Protein AF-A0A4P9W2W6-F1 (afdb_monomer_lite)

pLDDT: mean 84.08, std 13.25, range [37.56, 97.12]

Organism: NCBI:txid388810

Radius of gyration: 20.67 Å; chains: 1; bounding box: 53×33×69 Å

Foldseek 3Di:
DAEAEEADPVVLVVVQVVCCVVCVVVVAHEDEQDPPDDPVSVVVQLVGPYYRYYLVSLLVVCVPVVVVVSSLQPYQEYEYEALVCLPPPPRVVSVLVNLLSSQVSQVVVCVVVVVPDPPHDHHYHYYHDDDPPVVVVQQSNADPVPGGHDDDDDDQVPPPDRDDDDDDDDQAPDPDDGDPPPDDD

Secondary structure (DSSP, 8-state):
-EEEE-SSHHHHHHHHHHHHHHHGGGT--EEEE-TT--HHHHHHHHH-SEEEE-HHHHHHHHTTTTTTHHHHHH--EEEE--GGGGGSTTHHHHHHHHHHHHHHHHHHHHHHTTTT-TT-PPEEEE--S--TTHHHHHHHT-BTTTBSPPP----GGG-SSPPP---------TTS---S-----

InterPro domains:
  IPR011545 DEAD/DEAH-box helicase domain [PF00270] (1-136)
  IPR014001 Helicase superfamily 1/2, ATP-binding domain [PS51192] (1-149)
  IPR027417 P-loop containing nucleoside triphosphate hydrolase [G3DSA:3.40.50.300] (2-159)
  IPR027417 P-loop containing nucleoside triphosphate hydrolase [G3DSA:3.40.50.300] (160-173)
  IPR027417 P-loop containing nucleoside triphosphate hydrolase [SSF52540] (1-142)
  IPR052247 Meiotic Crossover Helicase [PTHR47835] (2-174)

Structure (mmCIF, N/CA/C/O backbone):
data_AF-A0A4P9W2W6-F1
#
_entry.id   AF-A0A4P9W2W6-F1
#
loop_
_atom_site.group_PDB
_atom_site.id
_atom_site.type_symbol
_atom_site.label_atom_id
_atom_site.label_alt_id
_atom_site.label_comp_id
_atom_site.label_asym_id
_atom_site.label_entity_id
_atom_site.label_seq_id
_atom_site.pdbx_PDB_ins_code
_atom_site.Cartn_x
_atom_site.Cartn_y
_atom_site.Cartn_z
_atom_site.occupancy
_atom_site.B_iso_or_equiv
_atom_site.auth_seq_id
_atom_site.auth_comp_id
_atom_site.auth_asym_id
_atom_site.auth_atom_id
_atom_site.pdbx_PDB_model_num
ATOM 1 N N . GLN A 1 1 ? -10.330 -3.660 9.478 1.00 90.00 1 GLN A N 1
ATOM 2 C CA . GLN A 1 1 ? -10.305 -3.206 8.076 1.00 90.00 1 GLN A CA 1
ATOM 3 C C . GLN A 1 1 ? -8.882 -3.279 7.554 1.00 90.00 1 GLN A C 1
ATOM 5 O O . GLN A 1 1 ? -7.948 -3.225 8.357 1.00 90.00 1 GLN A O 1
ATOM 10 N N . ALA A 1 2 ? -8.734 -3.442 6.244 1.00 94.81 2 ALA A N 1
ATOM 11 C CA . ALA A 1 2 ? -7.470 -3.355 5.530 1.00 94.81 2 ALA A CA 1
ATOM 12 C C . ALA A 1 2 ? -7.502 -2.143 4.595 1.00 94.81 2 ALA A C 1
ATOM 14 O O . ALA A 1 2 ? -8.523 -1.872 3.966 1.00 94.81 2 ALA A O 1
ATOM 15 N N . VAL A 1 3 ? -6.388 -1.432 4.502 1.00 95.50 3 VAL A N 1
ATOM 16 C CA . VAL A 1 3 ? -6.186 -0.369 3.519 1.00 95.50 3 VAL A CA 1
ATOM 17 C C . VAL A 1 3 ? -5.126 -0.855 2.547 1.00 95.50 3 VAL A C 1
ATOM 19 O O . VAL A 1 3 ? -4.070 -1.309 2.978 1.00 95.50 3 VAL A O 1
ATOM 22 N N . TYR A 1 4 ? -5.419 -0.787 1.259 1.00 96.94 4 TYR A N 1
ATOM 23 C CA . TYR A 1 4 ? -4.477 -1.014 0.178 1.00 96.94 4 TYR A CA 1
ATOM 24 C C . TYR A 1 4 ? -4.216 0.313 -0.517 1.00 96.94 4 TYR A C 1
ATOM 26 O O . TYR A 1 4 ? -5.143 0.994 -0.963 1.00 96.94 4 TYR A O 1
ATOM 34 N N . MET A 1 5 ? -2.946 0.680 -0.569 1.00 95.88 5 MET A N 1
ATOM 35 C CA . MET A 1 5 ? -2.487 1.920 -1.153 1.00 95.88 5 MET A CA 1
ATOM 36 C C . MET A 1 5 ? -1.654 1.617 -2.387 1.00 95.88 5 MET A C 1
ATOM 38 O O . MET A 1 5 ? -0.641 0.933 -2.285 1.00 95.88 5 MET A O 1
ATOM 42 N N . ALA A 1 6 ? -2.082 2.140 -3.530 1.00 94.88 6 ALA A N 1
ATOM 43 C CA . ALA A 1 6 ? -1.393 1.984 -4.806 1.00 94.88 6 ALA A CA 1
ATOM 44 C C . ALA A 1 6 ? -0.957 3.358 -5.337 1.00 94.88 6 ALA A C 1
ATOM 46 O O . ALA A 1 6 ? -1.636 4.355 -5.073 1.00 94.88 6 ALA A O 1
ATOM 47 N N . PRO A 1 7 ? 0.136 3.446 -6.114 1.00 91.31 7 PRO A N 1
ATOM 48 C CA . PRO A 1 7 ? 0.647 4.725 -6.597 1.00 91.31 7 PRO A CA 1
ATOM 49 C C . PRO A 1 7 ? -0.354 5.446 -7.507 1.00 91.31 7 PRO A C 1
ATOM 51 O O . PRO A 1 7 ? -0.474 6.667 -7.446 1.00 91.31 7 PRO A O 1
ATOM 54 N N . THR A 1 8 ? -1.074 4.727 -8.372 1.00 91.19 8 THR A N 1
ATOM 55 C CA . THR A 1 8 ? -1.922 5.336 -9.408 1.00 91.19 8 THR A CA 1
ATOM 56 C C . THR A 1 8 ? -3.396 4.993 -9.227 1.00 91.19 8 THR A C 1
ATOM 58 O O . THR A 1 8 ? -3.754 3.893 -8.807 1.00 91.19 8 THR A O 1
ATOM 61 N N . LYS A 1 9 ? -4.277 5.923 -9.624 1.00 91.12 9 LYS A N 1
ATOM 62 C CA . LYS A 1 9 ? -5.732 5.690 -9.641 1.00 91.12 9 LYS A CA 1
ATOM 63 C C . LYS A 1 9 ? -6.120 4.509 -10.534 1.00 91.12 9 LYS A C 1
ATOM 65 O O . LYS A 1 9 ? -7.010 3.751 -10.181 1.00 91.12 9 LYS A O 1
ATOM 70 N N . ALA A 1 10 ? -5.440 4.332 -11.668 1.00 91.94 10 ALA A N 1
ATOM 71 C CA . ALA A 1 10 ? -5.712 3.222 -12.578 1.00 91.94 10 ALA A CA 1
ATOM 72 C C . ALA A 1 10 ? -5.512 1.862 -11.888 1.00 91.94 10 ALA A C 1
ATOM 74 O O . ALA A 1 10 ? -6.397 1.010 -11.959 1.00 91.94 10 ALA A O 1
ATOM 75 N N . LEU A 1 11 ? -4.403 1.700 -11.154 1.00 92.31 11 LEU A N 1
ATOM 76 C CA . LEU A 1 11 ? -4.133 0.482 -10.392 1.00 92.31 11 LEU A CA 1
ATOM 77 C C . LEU A 1 11 ? -5.149 0.298 -9.255 1.00 92.31 11 LEU A C 1
ATOM 79 O O . LEU A 1 11 ? -5.655 -0.804 -9.063 1.00 92.31 11 LEU A O 1
ATOM 83 N N . CYS A 1 12 ? -5.522 1.376 -8.558 1.00 93.31 12 CYS A N 1
ATOM 84 C CA . CYS A 1 12 ? -6.586 1.348 -7.552 1.00 93.31 12 CYS A CA 1
ATOM 85 C C . CYS A 1 12 ? -7.914 0.829 -8.121 1.00 93.31 12 CYS A C 1
ATOM 87 O O . CYS A 1 12 ? -8.482 -0.122 -7.581 1.00 93.31 12 CYS A O 1
ATOM 89 N N . SER A 1 13 ? -8.387 1.398 -9.231 1.00 93.12 13 SER A N 1
ATOM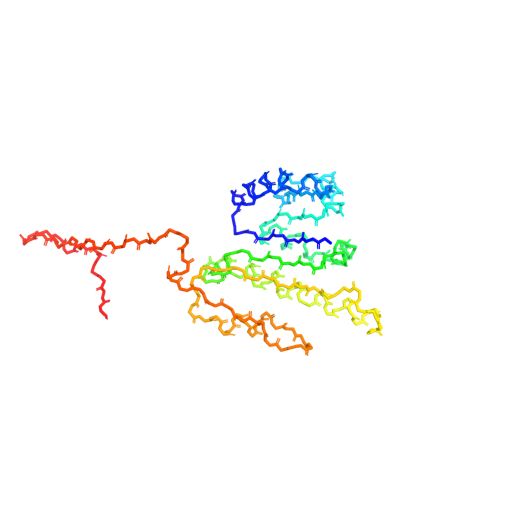 90 C CA . SER A 1 13 ? -9.643 0.991 -9.863 1.00 93.12 13 SER A CA 1
ATOM 91 C C . SER A 1 13 ? -9.592 -0.444 -10.394 1.00 93.12 13 SER A C 1
ATOM 93 O O . SER A 1 13 ? -10.571 -1.183 -10.277 1.00 93.12 13 SER A O 1
ATOM 95 N N . GLU A 1 14 ? -8.461 -0.864 -10.965 1.00 94.88 14 GLU A N 1
ATOM 96 C CA . GLU A 1 14 ? -8.259 -2.239 -11.425 1.00 94.88 14 GLU A CA 1
ATOM 97 C C . GLU A 1 14 ? -8.329 -3.231 -10.256 1.00 94.88 14 GLU A C 1
ATOM 99 O O . GLU A 1 14 ? -9.121 -4.178 -10.284 1.00 94.88 14 GLU A O 1
ATOM 104 N N . ARG A 1 15 ? -7.544 -2.985 -9.199 1.00 95.12 15 ARG A N 1
ATOM 105 C CA . ARG A 1 15 ? -7.500 -3.839 -8.006 1.00 95.12 15 ARG A CA 1
ATOM 106 C C . ARG A 1 15 ? -8.836 -3.863 -7.282 1.00 95.12 15 ARG A C 1
ATOM 108 O O . ARG A 1 15 ? -9.272 -4.935 -6.882 1.00 95.12 15 ARG A O 1
ATOM 115 N N . CYS A 1 16 ? -9.518 -2.725 -7.164 1.00 94.06 16 CYS A N 1
ATOM 116 C CA . CYS A 1 16 ? -10.832 -2.649 -6.535 1.00 94.06 16 CYS A CA 1
ATOM 117 C C . CYS A 1 16 ? -11.855 -3.532 -7.266 1.00 94.06 16 CYS A C 1
ATOM 119 O O . CYS A 1 16 ? -12.514 -4.347 -6.625 1.00 94.06 16 CYS A O 1
ATOM 121 N N . LYS A 1 17 ? -11.932 -3.461 -8.603 1.00 94.81 17 LYS A N 1
ATOM 122 C CA . LYS A 1 17 ? -12.837 -4.311 -9.403 1.00 94.81 17 LYS A CA 1
ATOM 123 C C . LYS A 1 17 ? -12.521 -5.800 -9.255 1.00 94.81 17 LYS A C 1
ATOM 125 O O . LYS A 1 17 ? -13.430 -6.612 -9.061 1.00 94.81 17 LYS A O 1
ATOM 130 N N . ASP A 1 18 ? -11.243 -6.163 -9.332 1.00 96.12 18 ASP A N 1
ATOM 131 C CA . ASP A 1 18 ? -10.791 -7.548 -9.170 1.00 96.12 18 ASP A CA 1
ATOM 132 C C . ASP A 1 18 ? -11.128 -8.090 -7.770 1.00 96.12 18 ASP A C 1
ATOM 134 O O . ASP A 1 18 ? -11.715 -9.163 -7.615 1.00 96.12 18 ASP A O 1
ATOM 138 N N . TRP A 1 19 ? -10.830 -7.311 -6.734 1.00 95.94 19 TRP A N 1
ATOM 139 C CA . TRP A 1 19 ? -11.037 -7.693 -5.341 1.00 95.94 19 TRP A CA 1
ATOM 140 C C . TRP A 1 19 ? -12.501 -7.697 -4.933 1.00 95.94 19 TRP A C 1
ATOM 142 O O . TRP A 1 19 ? -12.914 -8.611 -4.227 1.00 95.94 19 TRP A O 1
ATOM 152 N N . GLN A 1 20 ? -13.316 -6.769 -5.431 1.00 94.50 20 GLN A N 1
ATOM 153 C CA . GLN A 1 20 ? -14.767 -6.845 -5.281 1.00 94.50 20 GLN A CA 1
ATOM 154 C C . GLN A 1 20 ? -15.289 -8.184 -5.805 1.00 94.50 20 GLN A C 1
ATOM 156 O O . GLN A 1 20 ? -16.040 -8.857 -5.109 1.00 94.50 20 GLN A O 1
ATOM 161 N N . LYS A 1 21 ? -14.855 -8.627 -6.991 1.00 95.06 21 LYS A N 1
ATOM 162 C CA . LYS A 1 21 ? -15.283 -9.918 -7.547 1.00 95.06 21 LYS A CA 1
ATOM 163 C C . LYS A 1 21 ? -14.766 -11.105 -6.727 1.00 95.06 21 LYS A C 1
ATOM 165 O O . LYS A 1 21 ? -15.546 -12.005 -6.418 1.00 95.06 21 LYS A O 1
ATOM 170 N N . LYS A 1 22 ? -13.477 -11.112 -6.372 1.00 95.00 22 LYS A N 1
ATOM 171 C CA . LYS A 1 22 ? -12.830 -12.213 -5.636 1.00 95.00 22 LYS A CA 1
ATOM 172 C C . LYS A 1 22 ? -13.377 -12.374 -4.220 1.00 95.00 22 LYS A C 1
ATOM 174 O O . LYS A 1 22 ? -13.706 -13.484 -3.814 1.00 95.00 22 LYS A O 1
ATOM 179 N N . PHE A 1 23 ? -13.500 -11.272 -3.486 1.00 94.62 23 PHE A N 1
ATOM 180 C CA . PHE A 1 23 ? -13.844 -11.272 -2.065 1.00 94.62 23 PHE A CA 1
ATOM 181 C C . PHE A 1 23 ? -15.349 -11.199 -1.781 1.00 94.62 23 PHE A C 1
ATOM 183 O O . PHE A 1 23 ? -15.764 -11.484 -0.657 1.00 94.62 23 PHE A O 1
ATOM 190 N N . ARG A 1 24 ? -16.189 -10.916 -2.789 1.00 91.75 24 ARG A N 1
ATOM 191 C CA . ARG A 1 24 ? -17.656 -10.948 -2.647 1.00 91.75 24 ARG A CA 1
ATOM 192 C C . ARG A 1 24 ? -18.177 -12.289 -2.135 1.00 91.75 24 ARG A C 1
ATOM 194 O O . ARG A 1 24 ? -19.128 -12.304 -1.362 1.00 91.75 24 ARG A O 1
ATOM 201 N N . THR A 1 25 ? -17.552 -13.398 -2.525 1.00 92.06 25 THR A N 1
ATOM 202 C CA . THR A 1 25 ? -17.919 -14.749 -2.055 1.00 92.06 25 THR A CA 1
ATOM 203 C C . THR A 1 25 ? -17.685 -14.943 -0.554 1.00 92.06 25 THR A C 1
ATOM 205 O O . THR A 1 25 ? -18.352 -15.762 0.066 1.00 92.06 25 THR A O 1
ATOM 208 N N . LEU A 1 26 ? -16.787 -14.153 0.039 1.00 93.56 26 LEU A N 1
ATOM 209 C CA . LEU A 1 26 ? -16.468 -14.160 1.466 1.00 93.56 26 LEU A CA 1
ATOM 210 C C . LEU A 1 26 ? -17.255 -13.100 2.255 1.00 93.56 26 LEU A C 1
ATOM 212 O O . LEU A 1 26 ? -16.987 -12.895 3.436 1.00 93.56 26 LEU A O 1
ATOM 216 N N . GLY A 1 27 ? -18.188 -12.385 1.613 1.00 91.94 27 GLY A N 1
ATOM 217 C CA . GLY A 1 27 ? -18.940 -11.290 2.238 1.00 91.94 27 GLY A CA 1
ATOM 218 C C . GLY A 1 27 ? -18.088 -10.060 2.576 1.00 91.94 27 GLY A C 1
ATOM 219 O O . GLY A 1 27 ? -18.515 -9.205 3.348 1.00 91.94 27 GLY A O 1
ATOM 220 N N . VAL A 1 28 ? -16.880 -9.964 2.017 1.00 93.75 28 VAL A N 1
ATOM 221 C CA . VAL A 1 28 ? -15.945 -8.860 2.245 1.00 93.75 28 VAL A CA 1
ATOM 222 C C . VAL A 1 28 ? -16.196 -7.780 1.198 1.00 93.75 28 VAL A C 1
ATOM 224 O O . VAL A 1 28 ? -16.133 -8.022 -0.007 1.00 93.75 28 VAL A O 1
ATOM 227 N N . THR A 1 29 ? -16.466 -6.567 1.668 1.00 93.19 29 THR A N 1
ATOM 228 C CA . THR A 1 29 ? -16.704 -5.399 0.815 1.00 93.19 29 THR A CA 1
ATOM 229 C C . THR A 1 29 ? -15.407 -4.630 0.571 1.00 93.19 29 THR A C 1
ATOM 231 O O . THR A 1 29 ? -14.611 -4.402 1.489 1.00 93.19 29 THR A O 1
ATOM 234 N N . CYS A 1 30 ? -15.192 -4.236 -0.683 1.00 93.88 30 CYS A N 1
ATOM 235 C CA . CYS A 1 30 ? -14.013 -3.513 -1.145 1.00 93.88 30 CYS A CA 1
ATOM 236 C C . CYS A 1 30 ? -14.465 -2.239 -1.852 1.00 93.88 30 CYS A C 1
ATOM 238 O O . CYS A 1 30 ? -15.189 -2.328 -2.841 1.00 93.88 30 CYS A O 1
ATOM 240 N N . ASN A 1 31 ? -14.043 -1.079 -1.351 1.00 92.56 31 ASN A N 1
ATOM 241 C CA . ASN A 1 31 ? -14.421 0.221 -1.899 1.00 92.56 31 ASN A CA 1
ATOM 242 C C . ASN A 1 31 ? -13.184 1.064 -2.194 1.00 92.56 31 ASN A C 1
ATOM 244 O O . ASN A 1 31 ? -12.188 1.011 -1.472 1.00 92.56 31 ASN A O 1
ATOM 248 N N . GLU A 1 32 ? -13.267 1.848 -3.263 1.00 91.44 32 GLU A N 1
ATOM 249 C CA . GLU A 1 32 ? -12.222 2.775 -3.673 1.00 91.44 32 GLU A CA 1
ATOM 250 C C . GLU A 1 32 ? -12.480 4.159 -3.057 1.00 91.44 32 GLU A C 1
ATOM 252 O O . GLU A 1 32 ? -13.576 4.704 -3.158 1.00 91.44 32 GLU A O 1
ATOM 257 N N . LEU A 1 33 ? -11.459 4.723 -2.415 1.00 87.75 33 LEU A N 1
ATOM 258 C CA . LEU A 1 33 ? -11.439 6.084 -1.898 1.00 87.75 33 LEU A CA 1
ATOM 259 C C . LEU A 1 33 ? -10.621 6.943 -2.869 1.00 87.75 33 LEU A C 1
ATOM 261 O O . LEU A 1 33 ? -9.391 6.940 -2.831 1.00 87.75 33 LEU A O 1
ATOM 265 N N . THR A 1 34 ? -11.297 7.694 -3.739 1.00 73.38 34 THR A N 1
ATOM 266 C CA . THR A 1 34 ? -10.660 8.597 -4.714 1.00 73.38 34 THR A CA 1
ATOM 267 C C . THR A 1 34 ? -11.105 10.047 -4.546 1.00 73.38 34 THR A C 1
ATOM 269 O O . THR A 1 34 ? -11.908 10.401 -3.680 1.00 73.38 34 THR A O 1
ATOM 272 N N . GLY A 1 35 ? -10.492 10.942 -5.329 1.00 64.56 35 GLY A N 1
ATOM 273 C CA . GLY A 1 35 ? -10.741 12.388 -5.310 1.00 64.56 35 GLY A CA 1
ATOM 274 C C . GLY A 1 35 ? -12.221 12.772 -5.396 1.00 64.56 35 GLY A C 1
ATOM 275 O O . GLY A 1 35 ? -12.604 13.736 -4.744 1.00 64.56 35 GLY A O 1
ATOM 276 N N . ASP A 1 36 ? -13.035 11.961 -6.073 1.00 63.91 36 ASP A N 1
ATOM 277 C CA . ASP A 1 36 ? -14.434 12.256 -6.405 1.00 63.91 36 ASP A CA 1
ATOM 278 C C . ASP A 1 36 ? -15.451 11.724 -5.371 1.00 63.91 36 ASP A C 1
ATOM 280 O O . ASP A 1 36 ? -16.663 11.778 -5.590 1.00 63.91 36 ASP A O 1
ATOM 284 N N . SER A 1 37 ? -14.984 11.204 -4.228 1.00 64.75 37 SER A N 1
ATOM 285 C CA . SER A 1 37 ? -15.875 10.661 -3.199 1.00 64.75 37 SER A CA 1
ATOM 286 C C . SER A 1 37 ? -16.652 11.734 -2.435 1.00 64.75 37 SER A C 1
ATOM 288 O O . SER A 1 37 ? -16.070 12.613 -1.798 1.00 64.75 37 SER A O 1
ATOM 290 N N . ASN A 1 38 ? -17.982 11.616 -2.452 1.00 65.81 38 ASN A N 1
ATOM 291 C CA . ASN A 1 38 ? -18.907 12.461 -1.696 1.00 65.81 38 ASN A CA 1
ATOM 292 C C . ASN A 1 38 ? -19.121 11.953 -0.248 1.00 65.81 38 ASN A C 1
ATOM 294 O O . ASN A 1 38 ? -18.608 10.908 0.156 1.00 65.81 38 ASN A O 1
ATOM 298 N N . GLY A 1 39 ? -19.889 12.698 0.557 1.00 64.31 39 GLY A N 1
ATOM 299 C CA . GLY A 1 39 ? -20.129 12.367 1.971 1.00 64.31 39 GLY A CA 1
ATOM 300 C C . GLY A 1 39 ? -20.801 11.005 2.203 1.00 64.31 39 GLY A C 1
ATOM 301 O O . GLY A 1 39 ? -20.501 10.339 3.191 1.00 64.31 39 GLY A O 1
ATOM 302 N N . TYR A 1 40 ? -21.652 10.557 1.274 1.00 62.19 40 TYR A N 1
ATOM 303 C CA . TYR A 1 40 ? -22.282 9.233 1.326 1.00 62.19 40 TYR A CA 1
ATOM 304 C C . TYR A 1 40 ? -21.258 8.114 1.098 1.00 62.19 40 TYR A C 1
ATOM 306 O O . TYR A 1 40 ? -21.167 7.184 1.898 1.00 62.19 40 TYR A O 1
ATOM 314 N N . GLN A 1 41 ? -20.405 8.262 0.080 1.00 71.44 41 GLN A N 1
ATOM 315 C CA . GLN A 1 41 ? -19.318 7.316 -0.190 1.00 71.44 41 GLN A CA 1
ATOM 316 C C . GLN A 1 41 ? -18.358 7.195 0.999 1.00 71.44 41 GLN A C 1
ATOM 318 O O . GLN A 1 41 ? -17.875 6.106 1.291 1.00 71.44 41 GLN A O 1
ATOM 323 N N . MET A 1 42 ? -18.122 8.275 1.751 1.00 73.50 42 MET A N 1
ATOM 324 C CA . MET A 1 42 ? -17.296 8.206 2.961 1.00 73.50 42 MET A CA 1
ATOM 325 C C . MET A 1 42 ? -17.899 7.283 4.035 1.00 73.50 42 MET A C 1
ATOM 327 O O . MET A 1 42 ? -17.164 6.548 4.695 1.00 73.50 42 MET A O 1
ATOM 331 N N . GLN A 1 43 ? -19.227 7.267 4.198 1.00 77.88 43 GLN A N 1
ATOM 332 C CA . GLN A 1 43 ? -19.891 6.344 5.126 1.00 77.88 43 GLN A CA 1
ATOM 333 C C . GLN A 1 43 ? -19.785 4.887 4.657 1.00 77.88 43 GLN A C 1
ATOM 335 O O . GLN A 1 43 ? -19.573 3.990 5.474 1.00 77.88 43 GLN A O 1
ATOM 340 N N . GLU A 1 44 ? -19.891 4.641 3.351 1.00 80.06 44 GLU A N 1
ATOM 341 C CA . GLU A 1 44 ? -19.700 3.304 2.777 1.00 80.06 44 GLU A CA 1
ATOM 342 C C . GLU A 1 44 ? -18.259 2.810 2.934 1.00 80.06 44 GLU A C 1
ATOM 344 O O . GLU A 1 44 ? -18.032 1.641 3.241 1.00 80.06 44 GLU A O 1
ATOM 349 N N . ILE A 1 45 ? -17.278 3.701 2.790 1.00 82.56 45 ILE A N 1
ATOM 350 C CA . ILE A 1 45 ? -15.854 3.405 2.991 1.00 82.56 45 ILE A CA 1
ATOM 351 C C . ILE A 1 45 ? -15.564 3.086 4.460 1.00 82.56 45 ILE A C 1
ATOM 353 O O . ILE A 1 45 ? -14.847 2.135 4.755 1.00 82.56 45 ILE A O 1
ATOM 357 N N . GLN A 1 46 ? -16.181 3.800 5.407 1.00 80.81 46 GLN A N 1
ATOM 358 C CA . GLN A 1 46 ? -16.065 3.464 6.831 1.00 80.81 46 GLN A CA 1
ATOM 359 C C . GLN A 1 46 ? -16.658 2.096 7.180 1.00 80.81 46 GLN A C 1
ATOM 361 O O . GLN A 1 46 ? -16.256 1.505 8.180 1.00 80.81 46 GLN A O 1
ATOM 366 N N . ARG A 1 47 ? -17.605 1.586 6.387 1.00 85.62 47 ARG A N 1
ATOM 367 C CA . ARG A 1 47 ? -18.195 0.252 6.570 1.00 85.62 47 ARG A CA 1
ATOM 368 C C . ARG A 1 47 ? -17.474 -0.832 5.777 1.00 85.62 47 ARG A C 1
ATOM 370 O O . ARG A 1 47 ? -17.685 -2.012 6.068 1.00 85.62 47 ARG A O 1
ATOM 377 N N . SER A 1 48 ? -16.629 -0.464 4.812 1.00 90.19 48 SER A N 1
ATOM 378 C CA . SER A 1 48 ? -15.964 -1.445 3.966 1.00 90.19 48 SER A CA 1
ATOM 379 C C . SER A 1 48 ? -14.895 -2.215 4.731 1.00 90.19 48 SER A C 1
ATOM 381 O O . SER A 1 48 ? -14.307 -1.727 5.697 1.00 90.19 48 SER A O 1
ATOM 383 N N . GLN A 1 49 ? -14.647 -3.464 4.344 1.00 93.50 49 GLN A N 1
ATOM 384 C CA . GLN A 1 49 ? -13.585 -4.260 4.963 1.00 93.50 49 GLN A CA 1
ATOM 385 C C . GLN A 1 49 ? -12.228 -3.964 4.326 1.00 93.50 49 GLN A C 1
ATOM 387 O O . GLN A 1 49 ? -11.218 -4.001 5.037 1.00 93.50 49 GLN A O 1
ATOM 392 N N . ILE A 1 50 ? -12.220 -3.653 3.027 1.00 95.19 50 ILE A N 1
ATOM 393 C CA . ILE A 1 50 ? -11.048 -3.251 2.252 1.00 95.19 50 ILE A CA 1
ATOM 394 C C . ILE A 1 50 ? -11.282 -1.850 1.679 1.00 95.19 50 ILE A C 1
ATOM 396 O O . ILE A 1 50 ? -12.333 -1.568 1.093 1.00 95.19 50 ILE A O 1
ATOM 400 N N . ILE A 1 51 ? -10.297 -0.977 1.856 1.00 94.44 51 ILE A N 1
ATOM 401 C CA . ILE A 1 51 ? -10.268 0.376 1.300 1.00 94.44 51 ILE A CA 1
ATOM 402 C C . ILE A 1 51 ? -9.104 0.444 0.322 1.00 94.44 51 ILE A C 1
ATOM 404 O O . ILE A 1 51 ? -7.972 0.167 0.708 1.00 94.44 51 ILE A O 1
ATOM 408 N N . VAL A 1 52 ? -9.372 0.810 -0.926 1.00 95.31 52 VAL A N 1
ATOM 409 C CA . VAL A 1 52 ? -8.356 0.985 -1.971 1.00 95.31 52 VAL A CA 1
ATOM 410 C C . VAL A 1 52 ? -8.169 2.479 -2.224 1.00 95.31 52 VAL A C 1
ATOM 412 O O . VAL A 1 52 ? -9.147 3.175 -2.469 1.00 95.31 52 VAL A O 1
ATOM 415 N N . THR A 1 53 ? -6.950 3.006 -2.121 1.00 94.38 53 THR A N 1
ATOM 416 C CA . THR A 1 53 ? -6.694 4.460 -2.171 1.00 94.38 53 THR A CA 1
ATOM 417 C C . THR A 1 53 ? -5.329 4.786 -2.770 1.00 94.38 53 THR A C 1
ATOM 419 O O . THR A 1 53 ? -4.448 3.933 -2.826 1.00 94.38 53 THR A O 1
ATOM 422 N N . THR A 1 54 ? -5.121 6.042 -3.170 1.00 93.50 54 THR A N 1
ATOM 423 C CA . THR A 1 54 ? -3.778 6.573 -3.464 1.00 93.50 54 THR A CA 1
ATOM 424 C C . THR A 1 54 ? -3.165 7.250 -2.228 1.00 93.50 54 THR A C 1
ATOM 426 O O . THR A 1 54 ? -3.922 7.638 -1.321 1.00 93.50 54 THR A O 1
ATOM 429 N N . PRO A 1 55 ? -1.828 7.433 -2.174 1.00 92.88 55 PRO A N 1
ATOM 430 C CA . PRO A 1 55 ? -1.165 8.178 -1.105 1.00 92.88 55 PRO A CA 1
ATOM 431 C C . PRO A 1 55 ? -1.719 9.588 -0.917 1.00 92.88 55 PRO A C 1
ATOM 433 O O . PRO A 1 55 ? -2.001 9.993 0.204 1.00 92.88 55 PRO A O 1
ATOM 436 N N . GLU A 1 56 ? -1.964 10.323 -1.999 1.00 91.31 56 GLU A N 1
ATOM 437 C CA . GLU A 1 56 ? -2.445 11.707 -1.953 1.00 91.31 56 GLU A CA 1
ATOM 438 C C . GLU A 1 56 ? -3.850 11.790 -1.346 1.00 91.31 56 GLU A C 1
ATOM 440 O O . GLU A 1 56 ? -4.144 12.660 -0.519 1.00 91.31 56 GLU A O 1
ATOM 445 N N . LYS A 1 57 ? -4.736 10.858 -1.723 1.00 89.81 57 LYS A N 1
ATOM 446 C CA . LYS A 1 57 ? -6.098 10.837 -1.187 1.00 89.81 57 LYS A CA 1
ATOM 447 C C . LYS A 1 57 ? -6.123 10.394 0.274 1.00 89.81 57 LYS A C 1
ATOM 449 O O . LYS A 1 57 ? -6.879 10.959 1.075 1.00 89.81 57 LYS A O 1
ATOM 454 N N . TRP A 1 58 ? -5.287 9.424 0.638 1.00 91.38 58 TRP A N 1
ATOM 455 C CA . TRP A 1 58 ? -5.157 9.002 2.026 1.00 91.38 58 TRP A CA 1
ATOM 456 C C . TRP A 1 58 ? -4.530 10.098 2.893 1.00 91.38 58 TRP A C 1
ATOM 458 O O . TRP A 1 58 ? -5.009 10.331 4.003 1.00 91.38 58 TRP A O 1
ATOM 468 N N . ASP A 1 59 ? -3.540 10.841 2.384 1.00 90.62 59 ASP A N 1
ATOM 469 C CA . ASP A 1 59 ? -2.981 12.016 3.061 1.00 90.62 59 ASP A CA 1
ATOM 470 C C . ASP A 1 59 ? -4.081 13.032 3.369 1.00 90.62 59 ASP A C 1
ATOM 472 O O . ASP A 1 59 ? -4.287 13.389 4.527 1.00 90.62 59 ASP A O 1
ATOM 476 N N . SER A 1 60 ? -4.851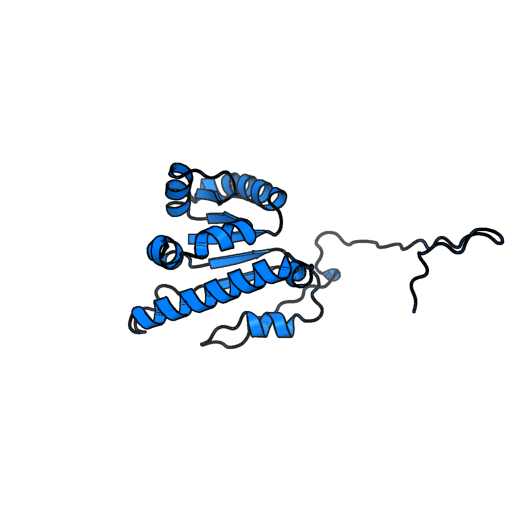 13.430 2.352 1.00 87.94 60 SER A N 1
ATOM 477 C CA . SER A 1 60 ? -5.958 14.381 2.501 1.00 87.94 60 SER A CA 1
ATOM 478 C C . SER A 1 60 ? -6.973 13.937 3.564 1.00 87.94 60 SER A C 1
ATOM 480 O O . SER A 1 60 ? -7.378 14.740 4.407 1.00 87.94 60 SER A O 1
ATOM 482 N N . THR A 1 61 ? -7.320 12.647 3.579 1.00 85.06 61 THR A N 1
ATOM 483 C CA . THR A 1 61 ? -8.283 12.067 4.532 1.00 85.06 61 THR A CA 1
ATOM 484 C C . THR A 1 61 ? -7.719 12.007 5.956 1.00 85.06 61 THR A C 1
ATOM 486 O O . THR A 1 61 ? -8.426 12.267 6.928 1.00 85.06 61 THR A O 1
ATOM 489 N N . THR A 1 62 ? -6.427 11.706 6.101 1.00 85.81 62 THR A N 1
ATOM 490 C CA . THR A 1 62 ? -5.784 11.493 7.408 1.00 85.81 62 THR A CA 1
ATOM 491 C C . THR A 1 62 ? -5.124 12.738 8.000 1.00 85.81 62 THR A C 1
ATOM 493 O O . THR A 1 62 ? -4.712 12.706 9.158 1.00 85.81 62 THR A O 1
ATOM 496 N N . ARG A 1 63 ? -5.067 13.871 7.287 1.00 80.00 63 ARG A N 1
ATOM 497 C CA . ARG A 1 63 ? -4.589 15.151 7.855 1.00 80.00 63 ARG A CA 1
ATOM 498 C C . ARG A 1 63 ? -5.364 15.559 9.109 1.00 80.00 63 ARG A C 1
ATOM 500 O O . ARG A 1 63 ? -4.764 16.015 10.076 1.00 80.00 63 ARG A O 1
ATOM 507 N N . LYS A 1 64 ? -6.682 15.336 9.119 1.00 77.00 64 LYS A N 1
ATOM 508 C CA . LYS A 1 64 ? -7.555 15.512 10.291 1.00 77.00 64 LYS A CA 1
ATOM 509 C C . LYS A 1 64 ? -7.921 14.162 10.906 1.00 77.00 64 LYS A C 1
ATOM 511 O O . LYS A 1 64 ? -9.094 13.842 11.095 1.00 77.00 64 LYS A O 1
ATOM 516 N N . TRP A 1 65 ? -6.915 13.335 11.186 1.00 72.75 65 TRP A N 1
ATOM 517 C CA . TRP A 1 65 ? -7.132 11.992 11.733 1.00 72.75 65 TRP A CA 1
ATOM 518 C C . TRP A 1 65 ? -7.903 11.998 13.060 1.00 72.75 65 TRP A C 1
ATOM 520 O O . TRP A 1 65 ? -8.604 11.034 13.342 1.00 72.75 65 TRP A O 1
ATOM 530 N N . ARG A 1 66 ? -7.822 13.079 13.854 1.00 72.81 66 ARG A N 1
ATOM 531 C CA . ARG A 1 66 ? -8.587 13.229 15.105 1.00 72.81 66 ARG A CA 1
ATOM 532 C C . ARG A 1 66 ? -10.098 13.236 14.868 1.00 72.81 66 ARG A C 1
ATOM 534 O O . ARG A 1 66 ? -10.825 12.613 15.635 1.00 72.81 66 ARG A O 1
ATOM 541 N N . ASP A 1 67 ? -10.543 13.836 13.767 1.00 72.88 67 ASP A N 1
ATOM 542 C CA . ASP A 1 67 ? -11.954 13.849 13.362 1.00 72.88 67 ASP A CA 1
ATOM 543 C C . ASP A 1 67 ? -12.394 12.470 12.832 1.00 72.88 67 ASP A C 1
ATOM 545 O O . ASP A 1 67 ? -13.564 12.106 12.895 1.00 72.88 67 ASP A O 1
ATOM 549 N N . HIS A 1 68 ? -11.435 11.666 12.359 1.00 73.19 68 HIS A N 1
ATOM 550 C CA . HIS A 1 68 ? -11.637 10.327 11.796 1.00 73.19 68 HIS A CA 1
ATOM 551 C C . HIS A 1 68 ? -11.031 9.225 12.680 1.00 73.19 68 HIS A C 1
ATOM 553 O O . HIS A 1 68 ? -10.577 8.189 12.183 1.00 73.19 68 HIS A O 1
ATOM 559 N N . LYS A 1 69 ? -11.019 9.435 14.006 1.00 74.19 69 LYS A N 1
ATOM 560 C CA . LYS A 1 69 ? -10.396 8.513 14.970 1.00 74.19 69 LYS A CA 1
ATOM 561 C C . LYS A 1 69 ? -11.003 7.110 14.899 1.00 74.19 69 LYS A C 1
ATOM 563 O O . LYS A 1 69 ? -10.283 6.126 15.037 1.00 74.19 69 LYS A O 1
ATOM 568 N N . SER A 1 70 ? -12.306 7.022 14.624 1.00 76.75 70 SER A N 1
ATOM 569 C CA . SER A 1 70 ? -13.012 5.758 14.400 1.00 76.75 70 SER A CA 1
ATOM 570 C C . SER A 1 70 ? -12.414 4.984 13.224 1.00 76.75 70 SER A C 1
ATOM 572 O O . SER A 1 70 ? -11.973 3.856 13.413 1.00 76.75 70 SER A O 1
ATOM 574 N N . LEU A 1 71 ? -12.316 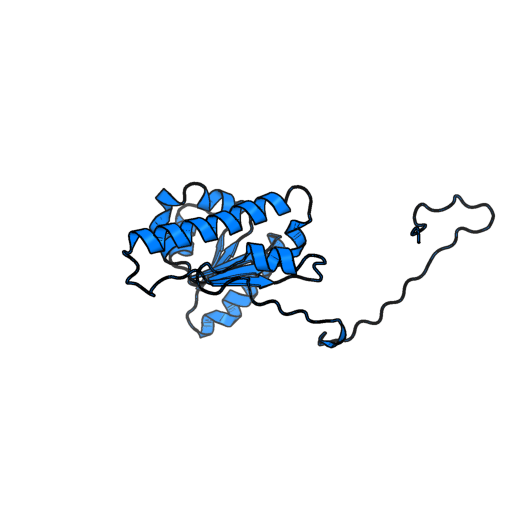5.607 12.043 1.00 80.06 71 LEU A N 1
ATOM 575 C CA . LEU A 1 71 ? -11.740 4.990 10.846 1.00 80.06 71 LEU A CA 1
ATOM 576 C C . LEU A 1 71 ? -10.317 4.492 11.118 1.00 80.06 71 LEU A C 1
ATOM 578 O O . LEU A 1 71 ? -10.027 3.324 10.881 1.00 80.06 71 LEU A O 1
ATOM 582 N N . MET A 1 72 ? -9.451 5.348 11.669 1.00 82.38 72 MET A N 1
ATOM 583 C CA . MET A 1 72 ? -8.060 4.982 11.964 1.00 82.38 72 MET A CA 1
ATOM 584 C C . MET A 1 72 ? -7.957 3.826 12.970 1.00 82.38 72 MET A C 1
ATOM 586 O O . MET A 1 72 ? -7.148 2.923 12.777 1.00 82.38 72 MET A O 1
ATOM 590 N N . GLY A 1 73 ? -8.811 3.804 14.000 1.00 80.50 73 GLY A N 1
ATOM 591 C CA . GLY A 1 73 ? -8.817 2.752 15.022 1.00 80.50 73 GLY A CA 1
ATOM 592 C C . GLY A 1 73 ? -9.252 1.372 14.515 1.00 80.50 73 GLY A C 1
ATOM 593 O O . GLY A 1 73 ? -8.912 0.355 15.122 1.00 80.50 73 GLY A O 1
ATOM 594 N N . PHE A 1 74 ? -9.974 1.302 13.392 1.00 84.94 74 PHE A N 1
ATOM 595 C CA . PHE A 1 74 ? -10.404 0.035 12.790 1.00 84.94 74 PHE A CA 1
ATOM 596 C C . PHE A 1 74 ? -9.415 -0.540 11.768 1.00 84.94 74 PHE A C 1
ATOM 598 O O . PHE A 1 74 ? -9.544 -1.717 11.382 1.00 84.94 74 PHE A O 1
ATOM 605 N N . VAL A 1 75 ? -8.428 0.243 11.323 1.00 89.56 75 VAL A N 1
ATOM 606 C CA . VAL A 1 75 ? -7.402 -0.231 10.390 1.00 89.56 75 VAL A CA 1
ATOM 607 C C . VAL A 1 75 ? -6.427 -1.140 11.133 1.00 89.56 75 VAL A C 1
ATOM 609 O O . VAL A 1 75 ? -5.739 -0.731 12.061 1.00 89.56 75 VAL A O 1
ATOM 612 N N . ARG A 1 76 ? -6.358 -2.405 10.708 1.00 90.94 76 ARG A N 1
ATOM 613 C CA . ARG A 1 76 ? -5.426 -3.403 11.266 1.00 90.94 76 ARG A CA 1
ATOM 614 C C . ARG A 1 76 ? -4.330 -3.806 10.290 1.00 90.94 76 ARG A C 1
ATOM 616 O O . ARG A 1 76 ? -3.326 -4.371 10.706 1.00 90.94 76 ARG A O 1
ATOM 623 N N . LEU A 1 77 ? -4.523 -3.529 9.005 1.00 93.88 77 LEU A N 1
ATOM 624 C CA . LEU A 1 77 ? -3.592 -3.878 7.944 1.00 93.88 77 LEU A CA 1
ATOM 625 C C . LEU A 1 77 ? -3.467 -2.706 6.970 1.00 93.88 77 LEU A C 1
ATOM 627 O O . LEU A 1 77 ? -4.480 -2.192 6.498 1.00 93.88 77 LEU A O 1
ATOM 631 N N . PHE A 1 78 ? -2.234 -2.313 6.678 1.00 95.50 78 PHE A N 1
ATOM 632 C CA . PHE A 1 78 ? -1.877 -1.275 5.722 1.00 95.50 78 PHE A CA 1
ATOM 633 C C . PHE A 1 78 ? -0.948 -1.890 4.674 1.00 95.50 78 PHE A C 1
ATOM 635 O O . PHE A 1 78 ? 0.218 -2.164 4.960 1.00 95.50 78 PHE A O 1
ATOM 642 N N . LEU A 1 79 ? -1.490 -2.189 3.495 1.00 97.12 79 LEU A N 1
ATOM 643 C CA . LEU A 1 79 ? -0.730 -2.672 2.351 1.00 97.12 79 LEU A CA 1
ATOM 644 C C . LEU A 1 79 ? -0.299 -1.478 1.509 1.00 97.12 79 LEU A C 1
ATOM 646 O O . LEU A 1 79 ? -1.136 -0.675 1.103 1.00 97.12 79 LEU A O 1
ATOM 650 N N . ILE A 1 80 ? 0.990 -1.396 1.229 1.00 96.06 80 ILE A N 1
ATOM 651 C CA . ILE A 1 80 ? 1.592 -0.366 0.395 1.00 96.06 80 ILE A CA 1
ATOM 652 C C . ILE A 1 80 ? 2.145 -1.075 -0.829 1.00 96.06 80 ILE A C 1
ATOM 654 O O . ILE A 1 80 ? 3.018 -1.929 -0.687 1.00 96.06 80 ILE A O 1
ATOM 658 N N . ASP A 1 81 ? 1.623 -0.746 -2.000 1.00 95.12 81 ASP A N 1
ATOM 659 C CA . ASP A 1 81 ? 2.138 -1.235 -3.272 1.00 95.12 81 ASP A CA 1
ATOM 660 C C . ASP A 1 81 ? 3.136 -0.246 -3.871 1.00 95.12 81 ASP A C 1
ATOM 662 O O . ASP A 1 81 ? 3.037 0.960 -3.636 1.00 95.12 81 ASP A O 1
ATOM 666 N N . GLU A 1 82 ? 4.076 -0.766 -4.654 1.00 92.94 82 GLU A N 1
ATOM 667 C CA . GLU A 1 82 ? 5.106 0.009 -5.351 1.00 92.94 82 GLU A CA 1
ATOM 668 C C . GLU A 1 82 ? 5.878 0.985 -4.452 1.00 92.94 82 GLU A C 1
ATOM 670 O O . GLU A 1 82 ? 6.062 2.160 -4.759 1.00 92.94 82 GLU A O 1
ATOM 675 N N . VAL A 1 83 ? 6.392 0.488 -3.325 1.00 93.06 83 VAL A N 1
ATOM 676 C CA . VAL A 1 83 ? 7.162 1.296 -2.357 1.00 93.06 83 VAL A CA 1
ATOM 677 C C . VAL A 1 83 ? 8.407 1.935 -2.987 1.00 93.06 83 VAL A C 1
ATOM 679 O O . VAL A 1 83 ? 8.884 2.957 -2.501 1.00 93.06 83 VAL A O 1
ATOM 682 N N . HIS A 1 84 ? 8.907 1.407 -4.107 1.00 91.62 84 HIS A N 1
ATOM 683 C CA . HIS A 1 84 ? 9.963 2.035 -4.900 1.00 91.62 84 HIS A CA 1
ATOM 684 C C . HIS A 1 84 ? 9.608 3.455 -5.385 1.00 91.62 84 HIS A C 1
ATOM 686 O O . HIS A 1 84 ? 10.517 4.250 -5.625 1.00 91.62 84 HIS A O 1
ATOM 692 N N . THR A 1 85 ? 8.319 3.820 -5.441 1.00 89.88 85 THR A N 1
ATOM 693 C CA . THR A 1 85 ? 7.848 5.197 -5.673 1.00 89.88 85 THR A CA 1
ATOM 694 C C . THR A 1 85 ? 8.336 6.179 -4.596 1.00 89.88 85 THR A C 1
ATOM 696 O O . THR A 1 85 ? 8.318 7.386 -4.824 1.00 89.88 85 THR A O 1
ATOM 699 N N . LEU A 1 86 ? 8.864 5.715 -3.452 1.00 88.81 86 LEU A N 1
ATOM 700 C CA . LEU A 1 86 ? 9.601 6.568 -2.506 1.00 88.81 86 LEU A CA 1
ATOM 701 C C . LEU A 1 86 ? 10.738 7.357 -3.171 1.00 88.81 86 LEU A C 1
ATOM 703 O O . LEU A 1 86 ? 11.021 8.473 -2.749 1.00 88.81 86 LEU A O 1
ATOM 707 N N . ASN A 1 87 ? 11.364 6.806 -4.214 1.00 87.25 87 ASN A N 1
ATOM 708 C CA . ASN A 1 87 ? 12.445 7.471 -4.940 1.00 87.25 87 ASN A CA 1
ATOM 709 C C . ASN A 1 87 ? 11.940 8.406 -6.062 1.00 87.25 87 ASN A C 1
ATOM 711 O O . ASN A 1 87 ? 12.742 9.032 -6.751 1.00 87.25 87 ASN A O 1
ATOM 715 N N . GLU A 1 88 ? 10.623 8.500 -6.284 1.00 87.06 88 GLU A N 1
ATOM 716 C CA . GLU A 1 88 ? 10.051 9.398 -7.290 1.00 87.06 88 GLU A CA 1
ATOM 717 C C . GLU A 1 88 ? 9.964 10.840 -6.756 1.00 87.06 88 GLU A C 1
ATOM 719 O O . GLU A 1 88 ? 9.316 11.081 -5.725 1.00 87.06 88 GLU A O 1
ATOM 724 N N . PRO A 1 89 ? 10.523 11.832 -7.477 1.00 83.94 89 PRO A N 1
ATOM 725 C CA . PRO A 1 89 ? 10.391 13.238 -7.114 1.00 83.94 89 PRO A CA 1
ATOM 726 C C . PRO A 1 89 ? 8.923 13.662 -6.958 1.00 83.94 89 PRO A C 1
ATOM 728 O O . PRO A 1 89 ? 8.079 13.410 -7.817 1.00 83.94 89 PRO A O 1
ATOM 731 N N . GLY A 1 90 ? 8.606 14.314 -5.839 1.00 83.06 90 GLY A N 1
ATOM 732 C CA . GLY A 1 90 ? 7.268 14.828 -5.517 1.00 83.06 90 GLY A CA 1
ATOM 733 C C . GLY A 1 90 ? 6.290 13.793 -4.945 1.00 83.06 90 GLY A C 1
ATOM 734 O O . GLY A 1 90 ? 5.579 14.098 -3.987 1.00 83.06 90 GLY A O 1
ATOM 735 N N . ARG A 1 91 ? 6.267 12.561 -5.469 1.00 86.25 91 ARG A N 1
ATOM 736 C CA . ARG A 1 91 ? 5.337 11.508 -5.009 1.00 86.25 91 ARG A CA 1
ATOM 737 C C . ARG A 1 91 ? 5.855 10.752 -3.790 1.00 86.25 91 ARG A C 1
ATOM 739 O O . ARG A 1 91 ? 5.073 10.473 -2.878 1.00 86.25 91 ARG A O 1
ATOM 746 N N . GLY A 1 92 ? 7.167 10.517 -3.721 1.00 90.19 92 GLY A N 1
ATOM 747 C CA . GLY A 1 92 ? 7.800 9.813 -2.606 1.00 90.19 92 GLY A CA 1
ATOM 748 C C . GLY A 1 92 ? 7.552 10.478 -1.250 1.00 90.19 92 GLY A C 1
ATOM 749 O O . GLY A 1 92 ? 7.166 9.805 -0.298 1.00 90.19 92 GLY A O 1
ATOM 750 N N . ALA A 1 93 ? 7.631 11.811 -1.187 1.00 91.94 93 ALA A N 1
ATOM 751 C CA . ALA A 1 93 ? 7.383 12.568 0.043 1.00 91.94 93 ALA A CA 1
ATOM 752 C C . ALA A 1 93 ? 5.957 12.369 0.592 1.00 91.94 93 ALA A C 1
ATOM 754 O O . ALA A 1 93 ? 5.751 12.280 1.801 1.00 91.94 93 ALA A O 1
ATOM 755 N N . THR A 1 94 ? 4.956 12.263 -0.289 1.00 92.69 94 THR A N 1
ATOM 756 C CA . THR A 1 94 ? 3.568 12.025 0.140 1.00 92.69 94 THR A CA 1
ATOM 757 C C . THR A 1 94 ? 3.420 10.634 0.748 1.00 92.69 94 THR A C 1
ATOM 759 O O . THR A 1 94 ? 2.800 10.478 1.803 1.00 92.69 94 THR A O 1
ATOM 762 N N . LEU A 1 95 ? 4.020 9.627 0.108 1.00 93.25 95 LEU A N 1
ATOM 763 C CA . LEU A 1 95 ? 4.043 8.260 0.616 1.00 93.25 95 LEU A CA 1
ATOM 764 C C . LEU A 1 95 ? 4.737 8.188 1.985 1.00 93.25 95 LEU A C 1
ATOM 766 O O . LEU A 1 95 ? 4.187 7.607 2.922 1.00 93.25 95 LEU A O 1
ATOM 770 N N . GLU A 1 96 ? 5.895 8.832 2.124 1.00 93.50 96 GLU A N 1
ATOM 771 C CA . GLU A 1 96 ? 6.660 8.880 3.371 1.00 93.50 96 GLU A CA 1
ATOM 772 C C . GLU A 1 96 ? 5.847 9.485 4.526 1.00 93.50 96 GLU A C 1
ATOM 774 O O . GLU A 1 96 ? 5.740 8.893 5.607 1.00 93.50 96 GLU A O 1
ATOM 779 N N . VAL A 1 97 ? 5.213 10.638 4.286 1.00 93.12 97 VAL A N 1
ATOM 780 C CA . VAL A 1 97 ? 4.391 11.339 5.283 1.00 93.12 97 VAL A CA 1
ATOM 781 C C . VAL A 1 97 ? 3.201 10.487 5.715 1.00 93.12 97 VAL A C 1
ATOM 783 O O . VAL A 1 97 ? 2.901 10.399 6.908 1.00 93.12 97 VAL A O 1
ATOM 786 N N . VAL A 1 98 ? 2.521 9.842 4.766 1.00 93.12 98 VAL A N 1
ATOM 787 C CA . VAL A 1 98 ? 1.363 8.987 5.047 1.00 93.12 98 VAL A CA 1
ATOM 788 C C . VAL A 1 98 ? 1.747 7.799 5.919 1.00 93.12 98 VAL A C 1
ATOM 790 O O . VAL A 1 98 ? 1.095 7.542 6.932 1.00 93.12 98 VAL A O 1
ATOM 793 N N . VAL A 1 99 ? 2.799 7.078 5.546 1.00 93.69 99 VAL A N 1
ATOM 794 C CA . VAL A 1 99 ? 3.215 5.868 6.259 1.00 93.69 99 VAL A CA 1
ATOM 795 C C . VAL A 1 99 ? 3.702 6.215 7.664 1.00 93.69 99 VAL A C 1
ATOM 797 O O . VAL A 1 99 ? 3.255 5.600 8.636 1.00 93.69 99 VAL A O 1
ATOM 800 N N . SER A 1 100 ? 4.507 7.272 7.787 1.00 92.75 100 SER A N 1
ATOM 801 C CA . SER A 1 100 ? 4.985 7.770 9.081 1.00 92.75 100 SER A CA 1
ATOM 802 C C . SER A 1 100 ? 3.823 8.216 9.976 1.00 92.75 100 SER A C 1
ATOM 804 O O . SER A 1 100 ? 3.799 7.926 11.173 1.00 92.75 100 SER A O 1
ATOM 806 N N . ARG A 1 101 ? 2.793 8.861 9.405 1.00 91.69 101 ARG A N 1
ATOM 807 C CA . ARG A 1 101 ? 1.569 9.218 10.138 1.00 91.69 101 ARG A CA 1
ATOM 808 C C . ARG A 1 101 ? 0.823 7.982 10.629 1.00 91.69 101 ARG A C 1
ATOM 810 O O . ARG A 1 101 ? 0.397 7.967 11.779 1.00 91.69 101 ARG A O 1
ATOM 817 N N . MET A 1 102 ? 0.676 6.953 9.798 1.00 91.19 102 MET A N 1
ATOM 818 C CA . MET A 1 102 ? -0.006 5.715 10.189 1.00 91.19 102 MET A CA 1
ATOM 819 C C . MET A 1 102 ? 0.715 4.999 11.338 1.00 91.19 102 MET A C 1
ATOM 821 O O . MET A 1 102 ? 0.056 4.523 12.266 1.00 91.19 102 MET A O 1
ATOM 825 N N . GLN A 1 103 ? 2.051 4.972 11.324 1.00 90.12 103 GLN A N 1
ATOM 826 C CA . GLN A 1 103 ? 2.848 4.448 12.437 1.00 90.12 103 GLN A CA 1
ATOM 827 C C . GLN A 1 103 ? 2.621 5.265 13.718 1.00 90.12 103 GLN A C 1
ATOM 829 O O . GLN A 1 103 ? 2.291 4.690 14.755 1.00 90.12 103 GLN A O 1
ATOM 834 N N . THR A 1 104 ? 2.721 6.597 13.646 1.00 89.06 104 THR A N 1
ATOM 835 C CA . THR A 1 104 ? 2.520 7.488 14.804 1.00 89.06 104 THR A CA 1
ATOM 836 C C . THR A 1 104 ? 1.118 7.359 15.393 1.00 89.06 104 THR A C 1
ATOM 838 O O . THR A 1 104 ? 0.978 7.131 16.593 1.00 89.06 104 THR A O 1
ATOM 841 N N . VAL A 1 105 ? 0.076 7.415 1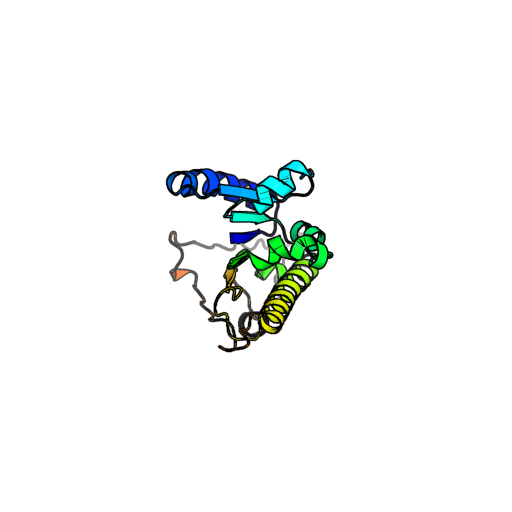4.559 1.00 87.44 105 VAL A N 1
ATOM 842 C CA . VAL A 1 105 ? -1.321 7.276 14.998 1.00 87.44 105 VAL A CA 1
ATOM 843 C C . VAL A 1 105 ? -1.553 5.913 15.653 1.00 87.44 105 VAL A C 1
ATOM 845 O O . VAL A 1 105 ? -2.176 5.840 16.713 1.00 87.44 105 VAL A O 1
ATOM 848 N N . SER A 1 106 ? -1.005 4.832 15.085 1.00 86.19 106 SER A N 1
ATOM 849 C CA . SER A 1 106 ? -1.105 3.503 15.698 1.00 86.19 106 SER A CA 1
ATOM 850 C C . SER A 1 106 ? -0.454 3.452 17.083 1.00 86.19 106 SER A C 1
ATOM 852 O O . SER A 1 106 ? -0.959 2.741 17.952 1.00 86.19 106 SER A O 1
ATOM 854 N N . LEU A 1 107 ? 0.654 4.164 17.303 1.00 85.38 107 LEU A N 1
ATOM 855 C CA . LEU A 1 107 ? 1.337 4.198 18.599 1.00 85.38 107 LEU A CA 1
ATOM 856 C C . LEU A 1 107 ? 0.593 5.049 19.625 1.00 85.38 10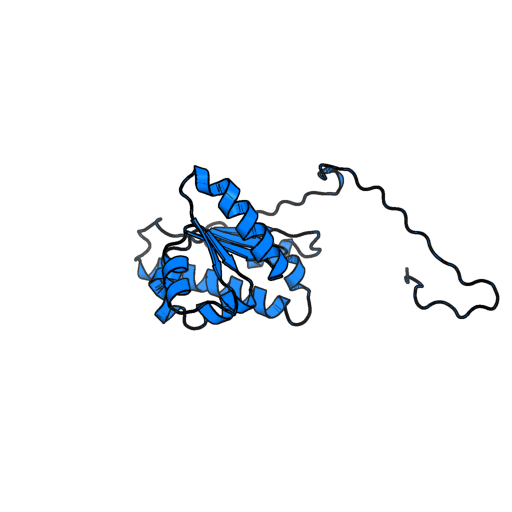7 LEU A C 1
ATOM 858 O O . LEU A 1 107 ? 0.476 4.644 20.781 1.00 85.38 107 LEU A O 1
ATOM 862 N N . GLU A 1 108 ? 0.057 6.198 19.217 1.00 84.69 108 GLU A N 1
ATOM 863 C CA . GLU A 1 108 ? -0.760 7.045 20.089 1.00 84.69 108 GLU A CA 1
ATOM 864 C C . GLU A 1 108 ? -2.003 6.297 20.583 1.00 84.69 108 GLU A C 1
ATOM 866 O O . GLU A 1 108 ? -2.254 6.242 21.786 1.00 84.69 108 GLU A O 1
ATOM 871 N N . MET A 1 109 ? -2.721 5.617 19.684 1.00 80.06 109 MET A N 1
ATOM 872 C CA . MET A 1 109 ? -3.911 4.837 20.047 1.00 80.06 109 MET A CA 1
ATOM 873 C C . MET A 1 109 ? -3.604 3.680 21.008 1.00 80.06 109 MET A C 1
ATOM 875 O O . MET A 1 109 ? -4.410 3.364 21.889 1.00 80.06 109 MET A O 1
ATOM 879 N N . GLN A 1 110 ? -2.435 3.048 20.871 1.00 78.12 110 GLN A N 1
ATOM 880 C CA . GLN A 1 110 ? -1.988 2.007 21.801 1.00 78.12 110 GLN A CA 1
ATOM 881 C C . GLN A 1 110 ? -1.698 2.563 23.197 1.00 78.12 110 GLN A C 1
ATOM 883 O O . GLN A 1 110 ? -2.059 1.928 24.191 1.00 78.12 110 GLN A O 1
ATOM 888 N N . ARG A 1 111 ? -1.081 3.749 23.279 1.00 80.00 111 ARG A N 1
ATOM 889 C CA . ARG A 1 111 ? -0.788 4.424 24.552 1.00 80.00 111 ARG A CA 1
ATOM 890 C C . ARG A 1 111 ? -2.066 4.829 25.283 1.00 80.00 111 ARG A C 1
ATOM 892 O O . ARG A 1 111 ? -2.185 4.567 26.474 1.00 80.00 111 ARG A O 1
ATOM 899 N N . GLU A 1 112 ? -3.034 5.400 24.570 1.00 77.00 112 GLU A N 1
ATOM 900 C CA . GLU A 1 112 ? -4.327 5.806 25.142 1.00 77.00 112 GLU A CA 1
ATOM 901 C C . GLU A 1 112 ? -5.150 4.621 25.674 1.00 77.00 112 GLU A C 1
ATOM 903 O O . GLU A 1 112 ? -5.905 4.770 26.630 1.00 77.00 112 GLU A O 1
ATOM 908 N N . SER A 1 113 ? -4.981 3.428 25.096 1.00 71.50 113 SER A N 1
ATOM 909 C CA . SER A 1 113 ? -5.704 2.211 25.499 1.00 71.50 113 SER A CA 1
ATOM 910 C C . SER A 1 113 ? -5.075 1.488 26.706 1.00 71.50 113 SER A C 1
ATOM 912 O O . SER A 1 113 ? -5.412 0.335 26.984 1.00 71.50 113 SER A O 1
ATOM 914 N N . GLY A 1 114 ? -4.135 2.131 27.412 1.00 65.00 114 GLY A N 1
ATOM 915 C CA . GLY A 1 114 ? -3.552 1.633 28.663 1.00 65.00 114 GLY A CA 1
ATOM 916 C C . GLY A 1 114 ? -2.629 0.420 28.517 1.00 65.00 114 GLY A C 1
ATOM 917 O O . GLY A 1 114 ? -2.462 -0.327 29.476 1.00 65.00 114 GLY A O 1
ATOM 918 N N . GLY A 1 115 ? -2.075 0.160 27.325 1.00 58.09 115 GLY A N 1
ATOM 919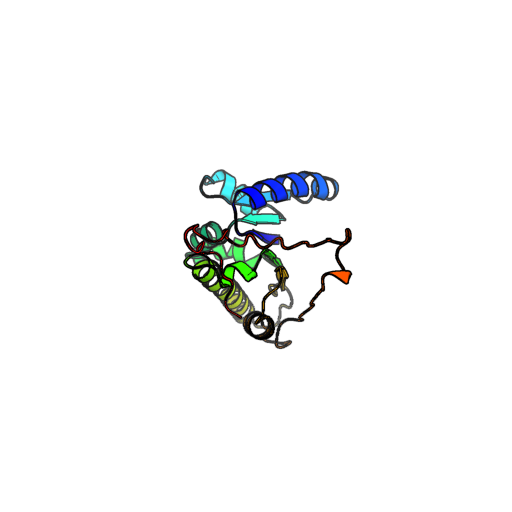 C CA . GLY A 1 115 ? -1.106 -0.923 27.072 1.00 58.09 115 GLY A CA 1
ATOM 920 C C . GLY A 1 115 ? -1.625 -2.364 27.238 1.00 58.09 115 GLY A C 1
ATOM 921 O O . GLY A 1 115 ? -0.947 -3.303 26.836 1.00 58.09 115 GLY A O 1
ATOM 922 N N . SER A 1 116 ? -2.827 -2.554 27.789 1.00 50.47 116 SER A N 1
ATOM 923 C CA . SER A 1 116 ? -3.406 -3.864 28.117 1.00 50.47 116 SER A CA 1
ATOM 924 C C . SER A 1 116 ? -4.125 -4.518 26.930 1.00 50.47 116 SER A C 1
ATOM 926 O O . SER A 1 116 ? -4.263 -5.740 26.873 1.00 50.47 116 SER A O 1
ATOM 928 N N . SER A 1 117 ? -4.556 -3.737 25.933 1.00 51.59 117 SER A N 1
ATOM 929 C CA . SER A 1 117 ? -5.249 -4.288 24.769 1.00 51.59 117 SER A CA 1
ATOM 930 C C . SER A 1 117 ? -4.260 -4.628 23.644 1.00 51.59 117 SER A C 1
ATOM 932 O O . SER A 1 117 ? -3.769 -3.759 22.927 1.00 51.59 117 SER A O 1
ATOM 934 N N . THR A 1 118 ? -4.048 -5.920 23.400 1.00 50.50 118 THR A N 1
ATOM 935 C CA . THR A 1 118 ? -3.479 -6.487 22.159 1.00 50.50 118 THR A CA 1
ATOM 936 C C . THR A 1 118 ? -4.343 -6.212 20.910 1.00 50.50 118 THR A C 1
ATOM 938 O O . THR A 1 118 ? -4.078 -6.744 19.833 1.00 50.50 118 THR A O 1
ATOM 941 N N . LYS A 1 119 ? -5.408 -5.402 21.015 1.00 52.41 119 LYS A N 1
ATOM 942 C CA . LYS A 1 119 ? -6.550 -5.396 20.084 1.00 52.41 119 LYS A CA 1
ATOM 943 C C . LYS A 1 119 ? -6.376 -4.607 18.782 1.00 52.41 119 LYS A C 1
ATOM 945 O O . LYS A 1 119 ? -7.234 -4.728 17.900 1.00 52.41 119 LYS A O 1
ATOM 950 N N . SER A 1 120 ? -5.294 -3.861 18.592 1.00 60.28 120 SER A N 1
ATOM 951 C CA . SER A 1 120 ? -5.142 -3.067 17.361 1.00 60.28 120 SER A CA 1
ATOM 952 C C . SER A 1 120 ? -3.712 -2.594 17.148 1.00 60.28 120 SER A C 1
ATOM 954 O O . SER A 1 120 ? -3.389 -1.414 17.257 1.00 60.28 120 SER A O 1
ATOM 956 N N . ARG A 1 121 ? -2.827 -3.537 16.827 1.00 77.00 121 ARG A N 1
ATOM 957 C CA . ARG A 1 121 ? -1.542 -3.204 16.220 1.00 77.00 121 ARG A CA 1
ATOM 958 C C . ARG A 1 121 ? -1.708 -3.111 14.710 1.00 77.00 121 ARG A C 1
ATOM 960 O O . ARG A 1 121 ? -2.154 -4.074 14.089 1.00 77.00 121 ARG A O 1
ATOM 967 N N . LEU A 1 122 ? -1.354 -1.963 14.137 1.00 88.88 122 LEU A N 1
ATOM 968 C CA . LEU A 1 122 ? -1.294 -1.801 12.693 1.00 88.88 122 LEU A CA 1
ATOM 969 C C . LEU A 1 122 ? -0.196 -2.708 12.132 1.00 88.88 122 LEU A C 1
ATOM 971 O O . LEU A 1 122 ? 0.977 -2.558 12.473 1.00 88.88 122 LEU A O 1
ATOM 975 N N . ARG A 1 123 ? -0.570 -3.645 11.261 1.00 92.38 123 ARG A N 1
ATOM 976 C CA . ARG A 1 123 ? 0.382 -4.406 10.455 1.00 92.38 123 ARG A CA 1
ATOM 977 C C . ARG A 1 123 ? 0.631 -3.660 9.152 1.00 92.38 123 ARG A C 1
ATOM 979 O O . ARG A 1 123 ? -0.321 -3.383 8.430 1.00 92.38 123 ARG A O 1
ATOM 986 N N . ILE A 1 124 ? 1.890 -3.388 8.831 1.00 94.50 124 ILE A N 1
ATOM 987 C CA . ILE A 1 124 ? 2.280 -2.812 7.542 1.00 94.50 124 ILE A CA 1
ATOM 988 C C . ILE A 1 124 ? 2.843 -3.930 6.662 1.00 94.50 124 ILE A C 1
ATOM 990 O O . ILE A 1 124 ? 3.656 -4.734 7.119 1.00 94.50 124 ILE A O 1
ATOM 994 N N . LEU A 1 125 ? 2.376 -4.005 5.418 1.00 96.00 125 LEU A N 1
ATOM 995 C CA . LEU A 1 125 ? 2.921 -4.877 4.384 1.00 96.00 125 LEU A CA 1
ATOM 996 C C . LEU A 1 125 ? 3.327 -4.008 3.198 1.00 96.00 125 LEU A C 1
ATOM 998 O O . LEU A 1 125 ? 2.479 -3.391 2.566 1.00 96.00 125 LEU A O 1
ATOM 1002 N N . ALA A 1 126 ? 4.621 -3.963 2.918 1.00 95.50 126 ALA A N 1
ATOM 1003 C CA . ALA A 1 126 ? 5.204 -3.168 1.851 1.00 95.50 126 ALA A CA 1
ATOM 1004 C C . ALA A 1 126 ? 5.602 -4.085 0.692 1.00 95.50 126 ALA A C 1
ATOM 1006 O O . ALA A 1 126 ? 6.376 -5.023 0.883 1.00 95.50 126 ALA A O 1
ATOM 1007 N N . LEU A 1 127 ? 5.049 -3.823 -0.488 1.00 95.06 127 LEU A N 1
ATOM 1008 C CA . LEU A 1 127 ? 5.370 -4.494 -1.739 1.00 95.06 127 LEU A CA 1
ATOM 1009 C C . LEU A 1 127 ? 6.135 -3.523 -2.627 1.00 95.06 127 LEU A C 1
ATOM 1011 O O . LEU A 1 127 ? 5.850 -2.328 -2.671 1.00 95.06 127 LEU A O 1
ATOM 1015 N N . SER A 1 128 ? 7.146 -4.039 -3.308 1.00 93.00 128 SER A N 1
ATOM 1016 C CA . SER A 1 128 ? 7.972 -3.237 -4.189 1.00 93.00 128 SER A CA 1
ATOM 1017 C C . SER A 1 128 ? 8.630 -4.111 -5.239 1.00 93.00 128 SER A C 1
ATOM 1019 O O . SER A 1 128 ? 8.914 -5.284 -4.989 1.00 93.00 128 SER A O 1
ATOM 1021 N N . ALA A 1 129 ? 8.951 -3.505 -6.378 1.00 87.38 129 ALA A N 1
ATOM 1022 C CA . ALA A 1 129 ? 10.009 -3.977 -7.254 1.00 87.38 129 ALA A CA 1
ATOM 1023 C C . ALA A 1 129 ? 11.390 -3.859 -6.564 1.00 87.38 129 ALA A C 1
ATOM 1025 O O . ALA A 1 129 ? 11.507 -3.727 -5.342 1.00 87.38 129 ALA A O 1
ATOM 1026 N N . THR A 1 130 ? 12.466 -3.890 -7.344 1.00 78.06 130 THR A N 1
ATOM 1027 C CA . THR A 1 130 ? 13.838 -3.782 -6.838 1.00 78.06 130 THR A CA 1
ATOM 1028 C C . THR A 1 130 ? 14.095 -2.419 -6.190 1.00 78.06 130 THR A C 1
ATOM 1030 O O . THR A 1 130 ? 14.008 -1.390 -6.857 1.00 78.06 130 THR A O 1
ATOM 1033 N N . VAL A 1 131 ? 14.450 -2.418 -4.902 1.00 81.31 131 VAL A N 1
ATOM 1034 C CA . VAL A 1 131 ? 14.841 -1.219 -4.142 1.00 81.31 131 VAL A CA 1
ATOM 1035 C C . VAL A 1 131 ? 16.274 -1.411 -3.642 1.00 81.31 131 VAL A C 1
ATOM 1037 O O . VAL A 1 131 ? 16.511 -2.362 -2.894 1.00 81.31 131 VAL A O 1
ATOM 1040 N N . PRO A 1 132 ? 17.236 -0.550 -4.024 1.00 80.12 132 PRO A N 1
ATOM 1041 C CA . PRO A 1 132 ? 18.639 -0.733 -3.646 1.00 80.12 132 PRO A CA 1
ATOM 1042 C C . PRO A 1 132 ? 18.863 -0.576 -2.132 1.00 80.12 132 PRO A C 1
ATOM 1044 O O . PRO A 1 132 ? 19.671 -1.288 -1.545 1.00 80.12 132 PRO A O 1
ATOM 1047 N N . ASN A 1 133 ? 18.103 0.303 -1.478 1.00 88.56 133 ASN A N 1
ATOM 1048 C CA . ASN A 1 133 ? 18.191 0.628 -0.053 1.00 88.56 133 ASN A CA 1
ATOM 1049 C C . ASN A 1 133 ? 17.109 -0.073 0.793 1.00 88.56 133 ASN A C 1
ATOM 1051 O O . ASN A 1 133 ? 16.522 0.513 1.703 1.00 88.56 133 ASN A O 1
ATOM 1055 N N . ILE A 1 134 ? 16.820 -1.348 0.509 1.00 91.31 134 ILE A N 1
ATOM 1056 C CA . ILE A 1 134 ? 15.742 -2.087 1.193 1.00 91.31 134 ILE A CA 1
ATOM 1057 C C . ILE A 1 134 ? 15.940 -2.207 2.714 1.00 91.31 134 ILE A C 1
ATOM 1059 O O . ILE A 1 134 ? 14.962 -2.295 3.454 1.00 91.31 134 ILE A O 1
ATOM 1063 N N . GLN A 1 135 ? 17.188 -2.174 3.190 1.00 93.69 135 GLN A N 1
ATOM 1064 C CA . GLN A 1 135 ? 17.496 -2.186 4.624 1.00 93.69 135 GLN A CA 1
ATOM 1065 C C . GLN A 1 135 ? 16.995 -0.919 5.323 1.00 93.69 135 GLN A C 1
ATOM 1067 O O . GLN A 1 135 ? 16.391 -1.005 6.391 1.00 93.69 135 GLN A O 1
ATOM 1072 N N . ASP A 1 136 ? 17.159 0.245 4.692 1.00 92.88 136 ASP A N 1
ATOM 1073 C CA . ASP A 1 136 ? 16.671 1.517 5.230 1.00 92.88 136 ASP A CA 1
ATOM 1074 C C . ASP A 1 136 ? 15.144 1.547 5.252 1.00 92.88 136 ASP A C 1
ATOM 1076 O O . ASP A 1 136 ? 14.548 1.937 6.254 1.00 92.88 136 ASP A O 1
ATOM 1080 N N . VAL A 1 137 ? 14.502 1.036 4.196 1.00 92.62 137 VAL A N 1
ATOM 1081 C CA . VAL A 1 137 ? 13.041 0.873 4.152 1.00 92.62 137 VAL A CA 1
ATOM 1082 C C . VAL A 1 137 ? 12.564 -0.070 5.261 1.00 92.62 137 VAL A C 1
ATOM 1084 O O . VAL A 1 137 ? 11.584 0.223 5.943 1.00 92.62 137 VAL A O 1
ATOM 1087 N N . GLY A 1 138 ? 13.269 -1.178 5.498 1.00 94.00 138 GLY A N 1
ATOM 1088 C CA . GLY A 1 138 ? 12.951 -2.101 6.588 1.00 94.00 138 GLY A CA 1
ATOM 1089 C C . GLY A 1 138 ? 13.091 -1.461 7.971 1.00 94.00 138 GLY A C 1
ATOM 1090 O O . GLY A 1 138 ? 12.236 -1.659 8.837 1.00 94.00 138 GLY A O 1
ATOM 1091 N N . ASN A 1 139 ? 14.132 -0.652 8.172 1.00 93.94 139 ASN A N 1
ATOM 1092 C CA . ASN A 1 139 ? 14.346 0.107 9.404 1.00 93.94 139 ASN A CA 1
ATOM 1093 C C . ASN A 1 139 ? 13.295 1.205 9.606 1.00 93.94 139 ASN A C 1
ATOM 1095 O O . ASN A 1 139 ? 12.844 1.425 10.730 1.00 93.94 139 ASN A O 1
ATOM 1099 N N . TRP A 1 140 ? 12.877 1.872 8.535 1.00 93.06 140 TRP A N 1
ATOM 1100 C CA . TRP A 1 140 ? 11.817 2.875 8.564 1.00 93.06 140 TRP A CA 1
ATOM 1101 C C . TRP A 1 140 ? 10.457 2.255 8.920 1.00 93.06 140 TRP A C 1
ATOM 1103 O O . TRP A 1 140 ? 9.758 2.740 9.811 1.00 93.06 140 TRP A O 1
ATOM 1113 N N . LEU A 1 141 ? 10.122 1.103 8.330 1.00 92.62 141 LEU A N 1
ATOM 1114 C CA . LEU A 1 141 ? 8.886 0.352 8.596 1.00 92.62 141 LEU A CA 1
ATOM 1115 C C . LEU A 1 141 ? 8.925 -0.488 9.883 1.00 92.62 141 LEU A C 1
ATOM 1117 O O . LEU A 1 141 ? 8.146 -1.432 10.045 1.00 92.62 141 LEU A O 1
ATOM 1121 N N . ARG A 1 142 ? 9.832 -0.167 10.806 1.00 90.50 142 ARG A N 1
ATOM 1122 C CA . ARG A 1 142 ? 10.038 -0.937 12.028 1.00 90.50 142 ARG A CA 1
ATOM 1123 C C . ARG A 1 142 ? 8.794 -1.036 12.903 1.00 90.50 142 ARG A C 1
ATOM 1125 O O . ARG A 1 142 ? 7.974 -0.126 13.032 1.00 90.50 142 ARG A O 1
ATOM 1132 N N . ASP A 1 143 ? 8.748 -2.150 13.606 1.00 83.25 143 ASP A N 1
ATOM 1133 C CA . ASP A 1 143 ? 7.846 -2.448 14.692 1.00 83.25 143 ASP A CA 1
ATOM 1134 C C . ASP A 1 143 ? 8.534 -2.063 16.022 1.00 83.25 143 ASP A C 1
ATOM 1136 O O . ASP A 1 143 ? 9.606 -2.588 16.330 1.00 83.25 143 ASP A O 1
ATOM 1140 N N . PRO A 1 144 ? 7.949 -1.182 16.857 1.00 80.06 144 PRO A N 1
ATOM 1141 C CA . PRO A 1 144 ? 8.584 -0.804 18.127 1.00 80.06 144 PRO A CA 1
ATOM 1142 C C . PRO A 1 144 ? 8.827 -1.934 19.137 1.00 80.06 144 PRO A C 1
ATOM 1144 O O . PRO A 1 144 ? 9.644 -1.760 20.033 1.00 80.06 144 PRO A O 1
ATOM 1147 N N . ALA A 1 145 ? 8.149 -3.075 19.004 1.00 80.50 145 ALA A N 1
ATOM 1148 C CA . ALA A 1 145 ? 8.329 -4.251 19.852 1.00 80.50 145 ALA A CA 1
ATOM 1149 C C . ALA A 1 145 ? 9.216 -5.330 19.202 1.00 80.50 145 ALA A C 1
ATOM 1151 O O . ALA A 1 145 ? 9.897 -6.053 19.920 1.00 80.50 145 ALA A O 1
ATOM 1152 N N . HIS A 1 146 ? 9.215 -5.447 17.869 1.00 83.44 146 HIS A N 1
ATOM 1153 C CA . HIS A 1 146 ? 9.873 -6.544 17.142 1.00 83.44 146 HIS A CA 1
ATOM 1154 C C . HIS A 1 146 ? 11.081 -6.110 16.294 1.00 83.44 146 HIS A C 1
ATOM 1156 O O . HIS A 1 146 ? 11.744 -6.958 15.706 1.00 83.44 146 HIS A O 1
ATOM 1162 N N . GLY A 1 147 ? 11.398 -4.813 16.240 1.00 89.38 147 GLY A N 1
ATOM 1163 C CA . GLY A 1 147 ? 12.540 -4.297 15.484 1.00 89.38 147 GLY A CA 1
ATOM 1164 C C . GLY A 1 147 ? 12.219 -3.994 14.012 1.00 89.38 147 GLY A C 1
ATOM 1165 O O . GLY A 1 147 ? 11.064 -3.713 13.686 1.00 89.38 147 GLY A O 1
ATOM 1166 N N . PRO A 1 148 ? 13.231 -3.960 13.124 1.00 92.62 148 PRO A N 1
ATOM 1167 C CA . PRO A 1 148 ? 13.048 -3.675 11.698 1.00 92.62 148 PRO A CA 1
ATOM 1168 C C . PRO A 1 148 ? 12.065 -4.633 11.016 1.00 92.62 148 PRO A C 1
ATOM 1170 O O . PRO A 1 148 ? 11.874 -5.770 11.451 1.00 92.62 148 PRO A O 1
ATOM 1173 N N . ALA A 1 149 ? 11.445 -4.183 9.925 1.00 93.25 149 ALA A N 1
ATOM 1174 C CA . ALA A 1 149 ? 10.535 -5.020 9.157 1.00 93.25 149 ALA A CA 1
ATOM 1175 C C . ALA A 1 149 ? 11.253 -6.258 8.598 1.00 93.25 149 ALA A C 1
ATOM 1177 O O . ALA A 1 149 ? 12.416 -6.211 8.196 1.00 93.25 149 ALA A O 1
ATOM 1178 N N . THR A 1 150 ? 10.539 -7.382 8.533 1.00 94.94 150 THR A N 1
ATOM 1179 C CA . THR A 1 150 ? 11.062 -8.586 7.885 1.00 94.94 150 THR A CA 1
ATOM 1180 C C . THR A 1 150 ? 11.187 -8.352 6.384 1.00 94.94 150 THR A C 1
ATOM 1182 O O . THR A 1 150 ? 10.184 -8.185 5.693 1.00 94.94 150 THR A O 1
ATOM 1185 N N . ILE A 1 151 ? 12.418 -8.391 5.880 1.00 94.31 151 ILE A N 1
ATOM 1186 C CA . ILE A 1 151 ? 12.717 -8.212 4.461 1.00 94.31 151 ILE A CA 1
ATOM 1187 C C . ILE A 1 151 ? 12.695 -9.569 3.746 1.00 94.31 151 ILE A C 1
ATOM 1189 O O . ILE A 1 151 ? 13.196 -10.586 4.246 1.00 94.31 151 ILE A O 1
ATOM 1193 N N . ARG A 1 152 ? 12.095 -9.583 2.555 1.00 93.56 152 ARG A N 1
ATOM 1194 C CA . ARG A 1 152 ? 12.119 -10.699 1.606 1.00 93.56 152 ARG A CA 1
ATOM 1195 C C . ARG A 1 152 ? 12.435 -10.133 0.228 1.00 93.56 152 ARG A C 1
ATOM 1197 O O . ARG A 1 152 ? 11.733 -9.239 -0.232 1.00 93.56 152 ARG A O 1
ATOM 1204 N N . VAL A 1 153 ? 13.493 -10.642 -0.393 1.00 91.94 153 VAL A N 1
ATOM 1205 C CA . VAL A 1 153 ? 13.912 -10.265 -1.745 1.00 91.94 153 VAL A CA 1
ATOM 1206 C C . VAL A 1 153 ? 13.723 -11.481 -2.634 1.00 91.94 153 VAL A C 1
ATOM 1208 O O . VAL A 1 153 ? 14.142 -12.578 -2.269 1.00 91.94 153 VAL A O 1
ATOM 1211 N N . PHE A 1 154 ? 13.075 -11.275 -3.773 1.00 90.88 154 PHE A N 1
ATOM 1212 C CA . PHE A 1 154 ? 12.831 -12.303 -4.775 1.00 90.88 154 PHE A CA 1
ATOM 1213 C C . PHE A 1 154 ? 13.493 -11.846 -6.073 1.00 90.88 154 PHE A C 1
ATOM 1215 O O . PHE A 1 154 ? 13.142 -10.783 -6.591 1.00 90.88 154 PHE A O 1
ATOM 1222 N N . GLY A 1 155 ? 14.484 -12.601 -6.549 1.00 89.12 155 GLY A N 1
ATOM 1223 C CA . GLY A 1 155 ? 15.169 -12.321 -7.807 1.00 89.12 155 GLY A CA 1
ATOM 1224 C C . GLY A 1 155 ? 14.346 -12.716 -9.037 1.00 89.12 155 GLY A C 1
ATOM 1225 O O . GLY A 1 155 ? 13.190 -13.143 -8.937 1.00 89.12 155 GLY A O 1
ATOM 1226 N N . GLU A 1 156 ? 14.939 -12.560 -10.220 1.00 87.50 156 GLU A N 1
ATOM 1227 C CA . GLU A 1 156 ? 14.297 -12.894 -11.499 1.00 87.50 156 GLU A CA 1
ATOM 1228 C C . GLU A 1 156 ? 13.919 -14.379 -11.595 1.00 87.50 156 GLU A C 1
ATOM 1230 O O . GLU A 1 156 ? 12.898 -14.721 -12.193 1.00 87.50 156 GLU A O 1
ATOM 1235 N N . GLU A 1 157 ? 14.667 -15.247 -10.913 1.00 89.19 157 GLU A N 1
ATOM 1236 C CA . GLU A 1 157 ? 14.433 -16.686 -10.825 1.00 89.19 157 GLU A CA 1
ATOM 1237 C C . GLU A 1 157 ? 13.066 -17.046 -10.219 1.00 89.19 157 GLU A C 1
ATOM 1239 O O . GLU A 1 157 ? 12.528 -18.113 -10.505 1.00 89.19 157 GLU A O 1
ATOM 1244 N N . PHE A 1 158 ? 12.457 -16.144 -9.441 1.00 90.25 158 PHE A N 1
ATOM 1245 C CA . PHE A 1 158 ? 11.132 -16.341 -8.846 1.00 90.25 158 PHE A CA 1
ATOM 1246 C C . PHE A 1 158 ? 9.977 -15.880 -9.745 1.00 90.25 158 PHE A C 1
ATOM 1248 O O . PHE A 1 158 ? 8.811 -16.034 -9.366 1.00 90.25 158 PHE A O 1
ATOM 1255 N N . ARG A 1 159 ? 10.249 -15.302 -10.925 1.00 89.50 159 ARG A N 1
ATOM 1256 C CA . ARG A 1 159 ? 9.179 -14.905 -11.847 1.00 89.50 159 ARG A CA 1
ATOM 1257 C C . ARG A 1 159 ? 8.450 -16.151 -12.372 1.00 89.50 159 ARG A C 1
ATOM 1259 O O . ARG A 1 159 ? 9.099 -17.038 -12.927 1.00 89.50 159 ARG A O 1
ATOM 1266 N N . PRO A 1 160 ? 7.102 -16.203 -12.294 1.00 92.06 160 PRO A N 1
ATOM 1267 C CA . PRO A 1 160 ? 6.326 -17.323 -12.837 1.00 92.06 160 PRO A CA 1
ATOM 1268 C C . PRO A 1 160 ? 6.558 -17.552 -14.335 1.00 92.06 160 PRO A C 1
ATOM 1270 O O . PRO A 1 160 ? 6.434 -18.671 -14.822 1.00 92.06 160 PRO A O 1
ATOM 1273 N N . VAL A 1 161 ? 6.896 -16.480 -15.056 1.00 93.81 161 VAL A N 1
ATOM 1274 C CA . VAL A 1 161 ? 7.297 -16.504 -16.461 1.00 93.81 161 VAL A CA 1
ATOM 1275 C C . VAL A 1 161 ? 8.664 -15.835 -16.563 1.00 93.81 161 VAL A C 1
ATOM 1277 O O . VAL A 1 161 ? 8.804 -14.662 -16.208 1.00 93.81 161 VAL A O 1
ATOM 1280 N N . GLN A 1 162 ? 9.662 -16.591 -17.022 1.00 91.50 162 GLN A N 1
ATOM 1281 C CA . GLN A 1 162 ? 11.035 -16.110 -17.168 1.00 91.50 162 GLN A CA 1
ATOM 1282 C C . GLN A 1 162 ? 11.111 -15.030 -18.249 1.00 91.50 162 GLN A C 1
ATOM 1284 O O . GLN A 1 162 ? 10.533 -15.172 -19.328 1.00 91.50 162 GLN A O 1
ATOM 1289 N N . LEU A 1 163 ? 11.809 -13.938 -17.943 1.00 89.94 163 LEU A N 1
ATOM 1290 C CA . LEU A 1 163 ? 11.970 -12.812 -18.854 1.00 89.94 163 LEU A CA 1
ATOM 1291 C C . LEU A 1 163 ? 13.307 -12.949 -19.590 1.00 89.94 163 LEU A C 1
ATOM 1293 O O . LEU A 1 163 ? 14.357 -12.937 -18.959 1.00 89.94 163 LEU A O 1
ATOM 1297 N N . HIS A 1 164 ? 13.276 -13.042 -20.919 1.00 90.62 164 HIS A N 1
ATOM 1298 C CA . HIS A 1 164 ? 14.482 -12.919 -21.738 1.00 90.62 164 HIS A CA 1
ATOM 1299 C C . HIS A 1 164 ? 14.701 -11.443 -22.085 1.00 90.62 164 HIS A C 1
ATOM 1301 O O . HIS A 1 164 ? 13.817 -10.810 -22.667 1.00 90.62 164 HIS A O 1
ATOM 1307 N N . ARG A 1 165 ? 15.852 -10.878 -21.706 1.00 88.56 165 ARG A N 1
ATOM 1308 C CA . ARG A 1 165 ? 16.177 -9.466 -21.942 1.00 88.56 165 ARG A CA 1
ATOM 1309 C C . ARG A 1 165 ? 17.302 -9.345 -22.962 1.00 88.56 165 ARG A C 1
ATOM 1311 O O . ARG A 1 165 ? 18.437 -9.708 -22.680 1.00 88.56 165 ARG A O 1
ATOM 1318 N N . GLU A 1 166 ? 16.993 -8.746 -24.104 1.00 92.44 166 GLU A N 1
ATOM 1319 C CA . GLU A 1 166 ? 17.979 -8.330 -25.102 1.00 92.44 166 GLU A CA 1
ATOM 1320 C C . GLU A 1 166 ? 18.081 -6.802 -25.099 1.00 92.44 166 GLU A C 1
ATOM 1322 O O . GLU A 1 166 ? 17.068 -6.102 -25.079 1.00 92.44 166 GLU A O 1
ATOM 1327 N N . VAL A 1 167 ? 19.304 -6.270 -25.093 1.00 91.31 167 VAL A N 1
ATOM 1328 C CA . VAL A 1 167 ? 19.560 -4.827 -25.194 1.00 91.31 167 VAL A CA 1
ATOM 1329 C C . VAL A 1 167 ? 20.303 -4.576 -26.498 1.00 91.31 167 VAL A C 1
ATOM 1331 O O . VAL A 1 167 ? 21.471 -4.931 -26.632 1.00 91.31 167 VAL A O 1
ATOM 1334 N N . LEU A 1 168 ? 19.618 -3.968 -27.464 1.00 90.00 168 LEU A N 1
ATOM 1335 C CA . LEU A 1 168 ? 20.188 -3.629 -28.764 1.00 90.00 168 LEU A CA 1
ATOM 1336 C C . LEU A 1 168 ? 20.720 -2.195 -28.735 1.00 90.00 168 LEU A C 1
ATOM 1338 O O . LEU A 1 168 ? 19.954 -1.235 -28.657 1.00 90.00 168 LEU A O 1
ATOM 1342 N N . ALA A 1 169 ? 22.043 -2.052 -28.783 1.00 84.75 169 ALA A N 1
ATOM 1343 C CA . ALA A 1 169 ? 22.699 -0.753 -28.845 1.00 84.75 169 ALA A CA 1
ATOM 1344 C C . ALA A 1 169 ? 22.772 -0.252 -30.295 1.00 84.75 169 ALA A C 1
ATOM 1346 O O . ALA A 1 169 ? 23.417 -0.867 -31.146 1.00 84.75 169 ALA A O 1
ATOM 1347 N N . PHE A 1 170 ? 22.158 0.898 -30.567 1.00 83.75 170 PHE A N 1
ATOM 1348 C CA . PHE A 1 170 ? 22.298 1.579 -31.851 1.00 83.75 170 PHE A CA 1
ATOM 1349 C C . PHE A 1 170 ? 23.546 2.461 -31.831 1.00 83.75 170 PHE A C 1
ATOM 1351 O O . PHE A 1 170 ? 23.582 3.494 -31.165 1.00 83.75 170 PHE A O 1
ATOM 1358 N N . HIS A 1 171 ? 24.570 2.056 -32.579 1.00 75.50 171 HIS A N 1
ATOM 1359 C CA . HIS A 1 171 ? 25.737 2.890 -32.836 1.00 75.50 171 HIS A CA 1
ATOM 1360 C C . HIS A 1 171 ? 25.429 3.737 -34.073 1.00 75.50 171 HIS A C 1
ATOM 1362 O O . HIS A 1 171 ? 25.190 3.194 -35.151 1.00 75.50 171 HIS A O 1
ATOM 1368 N N . GLY A 1 172 ? 25.366 5.063 -33.913 1.00 62.22 172 GLY A N 1
ATOM 1369 C CA . GLY A 1 172 ? 25.216 5.973 -35.050 1.00 62.22 172 GLY A CA 1
ATOM 1370 C C . GLY A 1 172 ? 26.357 5.747 -36.045 1.00 62.22 172 GLY A C 1
ATOM 1371 O O . GLY A 1 172 ? 27.513 5.692 -35.632 1.00 62.22 172 GLY A O 1
ATOM 1372 N N . GLY A 1 173 ? 26.031 5.559 -37.327 1.00 62.50 173 GLY A N 1
ATOM 1373 C CA . GLY A 1 173 ? 27.025 5.323 -38.379 1.00 62.50 173 GLY A CA 1
ATOM 1374 C C . GLY A 1 173 ? 28.049 6.458 -38.484 1.00 62.50 173 GLY A C 1
ATOM 1375 O O . GLY A 1 173 ? 27.783 7.579 -38.046 1.00 62.50 173 GLY A O 1
ATOM 1376 N N . GLU A 1 174 ? 29.216 6.172 -39.067 1.00 56.56 174 GLU A N 1
ATOM 1377 C CA . GLU A 1 174 ? 30.275 7.159 -39.315 1.00 56.56 174 GLU A CA 1
ATOM 1378 C C . GLU A 1 174 ? 29.713 8.355 -40.109 1.00 56.56 174 GLU A C 1
ATOM 1380 O O . GLU A 1 174 ? 29.447 8.263 -41.305 1.00 56.56 174 GLU A O 1
ATOM 1385 N N . GLY A 1 175 ? 29.461 9.468 -39.409 1.00 59.16 175 GLY A N 1
ATOM 1386 C CA . GLY A 1 175 ? 28.870 10.699 -39.953 1.00 59.16 175 GLY A CA 1
ATOM 1387 C C . GLY A 1 175 ? 27.533 11.123 -39.326 1.00 59.16 175 GLY A C 1
ATOM 1388 O O . GLY A 1 175 ? 27.096 12.252 -39.540 1.00 59.16 175 GLY A O 1
ATOM 1389 N N . GLY A 1 176 ? 26.889 10.268 -38.527 1.00 52.62 176 GLY A N 1
ATOM 1390 C CA . GLY A 1 176 ? 25.650 10.573 -37.808 1.00 52.62 176 GLY A CA 1
ATOM 1391 C C . GLY A 1 176 ? 25.909 11.064 -36.384 1.00 52.62 176 GLY A C 1
ATOM 1392 O O . GLY A 1 176 ? 26.679 10.456 -35.645 1.00 52.62 176 GLY A O 1
ATOM 1393 N N . ASN A 1 177 ? 25.253 12.165 -36.006 1.00 52.72 177 ASN A N 1
ATOM 1394 C CA . ASN A 1 177 ? 25.289 12.788 -34.678 1.00 52.72 177 ASN A CA 1
ATOM 1395 C C . ASN A 1 177 ? 25.326 11.721 -33.566 1.00 52.72 177 ASN A C 1
ATOM 1397 O O . ASN A 1 177 ? 24.431 10.874 -33.522 1.00 52.72 177 ASN A O 1
ATOM 1401 N N . LYS A 1 178 ? 26.352 11.739 -32.697 1.00 56.16 178 LYS A N 1
ATOM 1402 C CA . LYS A 1 178 ? 26.481 10.809 -31.561 1.00 56.16 178 LYS A CA 1
ATOM 1403 C C . LYS A 1 178 ? 25.180 10.855 -30.754 1.00 56.16 178 LYS A C 1
ATOM 1405 O O . LYS A 1 178 ? 24.924 11.827 -30.048 1.00 56.16 178 LYS A O 1
ATOM 1410 N N . GLY A 1 179 ? 24.330 9.845 -30.931 1.00 51.00 179 GLY A N 1
ATOM 1411 C CA . GLY A 1 179 ? 23.024 9.781 -30.289 1.00 51.00 179 GLY A CA 1
ATOM 1412 C C . GLY A 1 179 ? 23.184 9.830 -28.774 1.00 51.00 179 GLY A C 1
ATOM 1413 O O . GLY A 1 179 ? 24.076 9.190 -28.223 1.00 51.00 179 GLY A O 1
ATOM 1414 N N . ALA A 1 180 ? 22.310 10.583 -28.109 1.00 53.31 180 ALA A N 1
ATOM 1415 C CA . ALA A 1 180 ? 22.303 10.864 -26.670 1.00 53.31 180 ALA A CA 1
ATOM 1416 C C . ALA A 1 180 ? 22.037 9.638 -25.758 1.00 53.31 180 ALA A C 1
ATOM 1418 O O . ALA A 1 180 ? 21.586 9.793 -24.629 1.00 53.31 180 ALA A O 1
ATOM 1419 N N . PHE A 1 181 ? 22.302 8.422 -26.240 1.00 53.09 181 PHE A N 1
ATOM 1420 C CA . PHE A 1 181 ? 22.076 7.150 -25.546 1.00 53.09 181 PHE A CA 1
ATOM 1421 C C . PHE A 1 181 ? 23.377 6.365 -25.330 1.00 53.09 181 PHE A C 1
ATOM 1423 O O . PHE A 1 181 ? 23.373 5.135 -25.293 1.00 53.09 181 PHE A O 1
ATOM 1430 N N . ALA A 1 182 ? 24.508 7.060 -25.194 1.00 50.41 182 ALA A N 1
ATOM 1431 C CA . ALA A 1 182 ? 25.708 6.442 -24.650 1.00 50.41 182 ALA A CA 1
ATOM 1432 C C . ALA A 1 182 ? 25.487 6.224 -23.146 1.00 50.41 182 ALA A C 1
ATOM 1434 O O . ALA A 1 182 ? 25.488 7.176 -22.371 1.00 50.41 182 ALA A O 1
ATOM 1435 N N . PHE A 1 183 ? 25.250 4.978 -22.739 1.00 51.56 183 PHE A N 1
ATOM 1436 C CA . PHE A 1 183 ? 25.325 4.604 -21.331 1.00 51.56 183 PHE A CA 1
ATOM 1437 C C . PHE A 1 183 ? 26.801 4.681 -20.918 1.00 51.56 183 PHE A C 1
ATOM 1439 O O . PHE A 1 183 ? 27.620 3.903 -21.414 1.00 51.56 183 PHE A O 1
ATOM 1446 N N . GLU A 1 184 ? 27.155 5.661 -20.085 1.00 44.62 184 GLU A N 1
ATOM 1447 C CA . GLU A 1 184 ? 28.484 5.732 -19.471 1.00 44.62 184 GLU A CA 1
ATOM 1448 C C . GLU A 1 184 ? 28.698 4.512 -18.560 1.00 44.62 184 GLU A C 1
ATOM 1450 O O . GLU A 1 184 ? 27.767 4.050 -17.896 1.00 44.62 184 GLU A O 1
ATOM 1455 N N . LYS A 1 185 ? 29.913 3.954 -18.625 1.00 37.56 185 LYS A N 1
ATOM 1456 C CA . LYS A 1 185 ? 30.345 2.755 -17.894 1.00 37.56 185 LYS A CA 1
ATOM 1457 C C . LYS A 1 185 ? 30.511 3.006 -16.403 1.00 37.56 185 LYS A C 1
ATOM 1459 O O . LYS A 1 185 ? 31.036 4.083 -16.054 1.00 37.56 185 LYS A O 1
#

Sequence (185 aa):
QAVYMAPTKALCSERCKDWQKKFRTLGVTCNELTGDSNGYQMQEIQRSQIIVTTPEKWDSTTRKWRDHKSLMGFVRLFLIDEVHTLNEPGRGATLEVVVSRMQTVSLEMQRESGGSSTKSRLRILALSATVPNIQDVGNWLRDPAHGPATIRVFGEEFRPVQLHREVLAFHGGEGGNKGAFAFEK